Protein AF-A0A7R9WX92-F1 (afdb_monomer)

Solvent-accessible surface area (backbone atoms only — not comparable to full-atom values): 13455 Å² total; per-residue (Å²): 132,84,77,77,74,61,93,39,54,64,64,50,52,52,54,49,52,54,44,38,74,76,71,41,82,78,55,69,74,54,52,54,53,49,51,53,51,41,42,51,27,32,32,58,67,56,43,38,64,44,76,45,76,44,78,43,98,88,73,43,27,27,34,40,33,36,10,78,79,57,46,52,52,61,49,46,65,44,26,66,64,24,80,92,46,22,39,49,64,66,38,25,41,37,38,30,15,93,74,37,95,82,56,47,70,43,74,48,58,30,55,46,84,72,70,53,59,82,45,56,78,51,93,80,63,51,98,58,70,84,43,90,80,63,72,49,74,67,51,57,54,53,56,76,66,61,74,69,52,84,82,63,87,53,70,86,83,48,74,63,72,81,36,22,26,38,38,25,73,72,54,56,89,56,91,61,57,68,59,55,50,41,70,52,40,46,55,57,27,48,37,53,50,54,51,53,53,53,52,52,53,50,53,50,52,53,50,54,50,48,54,50,52,52,50,51,52,52,50,50,52,53,49,53,52,52,50,53,55,51,52,67,72,74,109

Nearest PDB structures (foldseek):
  6g2d-assembly1_B  TM=4.050E-01  e=4.531E+00  Homo sapiens
  6d7y-assembly1_A  TM=2.986E-01  e=5.686E+00  Pseudomonas aeruginosa
  8xl0-assembly1_E  TM=3.621E-01  e=7.553E+00  Homo sapiens
  8xl0-assembly1_A  TM=3.621E-01  e=7.553E+00  Homo sapiens
  8gyj-assembly1_A  TM=2.503E-01  e=3.045E+00  Streptomyces ficellus

Radius of gyration: 24.18 Å; Cα contacts (8 Å, |Δi|>4): 262; chains: 1; bounding box: 64×56×77 Å

Secondary structure (DSSP, 8-state):
------SSHHHHHHHHHHHHHHH-SPPHHHHHHHHHHHHHHHHHHTT--EEEEEE-TTS-EEEEEE-TT--HHHHHHHGGGSGGGSPPTT-EEEE-GGGSTTSS-EEE-TT----SGGGT--TT--TTTT-TT---HHHHHHHHT---GGG---GGGS-STTS-EEEETT--S-TTHHHHHHHHHHHHHHHHHHHHHHHHHHHHHHHHHHHHHHHHHHHHHHHHHHHHHHHHTT-

Foldseek 3Di:
DDPPLDQALVVLVVVLVVCCVVPNHDDPVVVVVSLVSNLVRLCVLQQFQDWDWDQDPVRFTKIKTFRQLDALLLVLVLQCQFVVSFAAAQKKKWDQLLRAPNSHIDIRHHPDDDDSCNSVPDPVDDPCSLQPPPQDPSNVVSVVVPPGCPPPDDPVVDPSSPGTIIMRTRLHDDPPSSVVSCVNRVRSSVSSVVSVVVNVVVVVVVVVVVVVVVVVVVVVVVVVVVVVVVVVVVD

Structure (mmCIF, N/CA/C/O backbone):
data_AF-A0A7R9WX92-F1
#
_entry.id   AF-A0A7R9WX92-F1
#
loop_
_atom_site.group_PDB
_atom_site.id
_atom_site.type_symbol
_atom_site.label_atom_id
_atom_site.label_alt_id
_atom_site.label_comp_id
_atom_site.label_asym_id
_atom_site.label_entity_id
_atom_site.label_seq_id
_atom_site.pdbx_PDB_ins_code
_atom_site.Cartn_x
_atom_site.Cartn_y
_atom_site.Cartn_z
_atom_site.occupancy
_atom_site.B_iso_or_equiv
_atom_site.auth_seq_id
_atom_site.auth_comp_id
_atom_site.auth_asym_id
_atom_site.auth_atom_id
_atom_site.pdbx_PDB_model_num
ATOM 1 N N . THR A 1 1 ? -10.181 22.773 -12.871 1.00 33.28 1 THR A N 1
ATOM 2 C CA . THR A 1 1 ? -8.820 22.193 -12.928 1.00 33.28 1 THR A CA 1
ATOM 3 C C . THR A 1 1 ? -8.727 21.081 -11.903 1.00 33.28 1 THR A C 1
ATOM 5 O O . THR A 1 1 ? -8.817 21.341 -10.712 1.00 33.28 1 THR A O 1
ATOM 8 N N . LYS A 1 2 ? -8.697 19.824 -12.367 1.00 29.92 2 LYS A N 1
ATOM 9 C CA . LYS A 1 2 ? -8.663 18.628 -11.512 1.00 29.92 2 LYS A CA 1
ATOM 10 C C . LYS A 1 2 ? -7.378 18.669 -10.684 1.00 29.92 2 LYS A C 1
ATOM 12 O O . LYS A 1 2 ? -6.298 18.707 -11.269 1.00 29.92 2 LYS A O 1
ATOM 17 N N . ALA A 1 3 ? -7.490 18.705 -9.357 1.00 33.44 3 ALA A N 1
ATOM 18 C CA . ALA A 1 3 ? -6.342 18.516 -8.481 1.00 33.44 3 ALA A CA 1
ATOM 19 C C . ALA A 1 3 ? -5.694 17.182 -8.869 1.00 33.44 3 ALA A C 1
ATOM 21 O O . ALA A 1 3 ? -6.342 16.138 -8.775 1.00 33.44 3 ALA A O 1
ATOM 22 N N . ARG A 1 4 ? -4.457 17.213 -9.381 1.00 41.16 4 ARG A N 1
ATOM 23 C CA . ARG A 1 4 ? -3.649 15.999 -9.494 1.00 41.16 4 ARG A CA 1
ATOM 24 C C . ARG A 1 4 ? -3.555 15.442 -8.074 1.00 41.16 4 ARG A C 1
ATOM 26 O O . ARG A 1 4 ? -2.949 16.076 -7.214 1.00 41.16 4 ARG A O 1
ATOM 33 N N . LEU A 1 5 ? -4.238 14.324 -7.818 1.00 47.28 5 LEU A N 1
ATOM 34 C CA . LEU A 1 5 ? -4.005 13.504 -6.631 1.00 47.28 5 LEU A CA 1
ATOM 35 C C . LEU A 1 5 ? -2.495 13.293 -6.562 1.00 47.28 5 LEU A C 1
ATOM 37 O O . LEU A 1 5 ? -1.902 12.874 -7.555 1.00 47.28 5 LEU A O 1
ATOM 41 N N . ALA A 1 6 ? -1.872 13.682 -5.455 1.00 49.31 6 ALA A N 1
ATOM 42 C CA . ALA A 1 6 ? -0.429 13.592 -5.344 1.00 49.31 6 ALA A CA 1
ATOM 43 C C . ALA A 1 6 ? 0.034 12.149 -5.572 1.00 49.31 6 ALA A C 1
ATOM 45 O O . ALA A 1 6 ? -0.573 11.202 -5.071 1.00 49.31 6 ALA A O 1
ATOM 46 N N . GLU A 1 7 ? 1.092 11.998 -6.362 1.00 57.84 7 GLU A N 1
ATOM 47 C CA . GLU A 1 7 ? 1.548 10.705 -6.882 1.00 57.84 7 GLU A CA 1
ATOM 48 C C . GLU A 1 7 ? 2.113 9.793 -5.779 1.00 57.84 7 GLU A C 1
ATOM 50 O O . GLU A 1 7 ? 2.113 8.564 -5.906 1.00 57.84 7 GLU A O 1
ATOM 55 N N . ASN A 1 8 ? 2.566 10.385 -4.671 1.00 65.56 8 ASN A N 1
ATOM 56 C CA . ASN A 1 8 ? 3.078 9.689 -3.497 1.00 65.56 8 ASN A CA 1
ATOM 57 C C . ASN A 1 8 ? 3.061 10.601 -2.247 1.00 65.56 8 ASN A C 1
ATOM 59 O O . ASN A 1 8 ? 2.850 11.816 -2.314 1.00 65.56 8 ASN A O 1
ATOM 63 N N . THR A 1 9 ? 3.284 9.989 -1.084 1.00 69.88 9 THR A N 1
ATOM 64 C CA . THR A 1 9 ? 3.322 10.666 0.222 1.00 69.88 9 THR A CA 1
ATOM 65 C C . THR A 1 9 ? 4.520 11.616 0.353 1.00 69.88 9 THR A C 1
ATOM 67 O O . THR A 1 9 ? 4.377 12.655 0.991 1.00 69.88 9 THR A O 1
ATOM 70 N N . SER A 1 10 ? 5.676 11.323 -0.251 1.00 73.62 10 SER A N 1
ATOM 71 C CA . SER A 1 10 ? 6.877 12.173 -0.165 1.00 73.62 10 SER A CA 1
ATOM 72 C C . SER A 1 10 ? 6.668 13.536 -0.828 1.00 73.62 10 SER A C 1
ATOM 74 O O . SER A 1 10 ? 6.873 14.559 -0.181 1.00 73.62 10 SER A O 1
ATOM 76 N N . SER A 1 11 ? 6.120 13.581 -2.044 1.00 74.44 11 SER A N 1
ATOM 77 C CA . SER A 1 11 ? 5.810 14.838 -2.736 1.00 74.44 11 SER A CA 1
ATOM 78 C C . SER A 1 11 ? 4.806 15.707 -1.970 1.00 74.44 11 SER A C 1
ATOM 80 O O . SER A 1 11 ? 4.907 16.933 -1.991 1.00 74.44 11 SER A O 1
ATOM 82 N N . LEU A 1 12 ? 3.849 15.098 -1.255 1.00 76.19 12 LEU A N 1
ATOM 83 C CA . LEU A 1 12 ? 2.931 15.831 -0.371 1.00 76.19 12 LEU A CA 1
ATOM 84 C C . LEU A 1 12 ? 3.658 16.476 0.813 1.00 76.19 12 LEU A C 1
ATOM 86 O O . LEU A 1 12 ? 3.321 17.600 1.197 1.00 76.19 12 LEU A O 1
ATOM 90 N N . VAL A 1 13 ? 4.643 15.782 1.390 1.00 78.62 13 VAL A N 1
ATOM 91 C CA . VAL A 1 13 ? 5.479 16.324 2.470 1.00 78.62 13 VAL A CA 1
ATOM 92 C C . VAL A 1 13 ? 6.303 17.505 1.958 1.00 78.62 13 VAL A C 1
ATOM 94 O O . VAL A 1 13 ? 6.321 18.548 2.612 1.00 78.62 13 VAL A O 1
ATOM 97 N N . ASP A 1 14 ? 6.904 17.395 0.774 1.00 82.31 14 ASP A N 1
ATOM 98 C CA . ASP A 1 14 ? 7.723 18.462 0.186 1.00 82.31 14 ASP A CA 1
ATOM 99 C C . ASP A 1 14 ? 6.899 19.722 -0.111 1.00 82.31 14 ASP A C 1
ATOM 101 O O . ASP A 1 14 ? 7.266 20.826 0.301 1.00 82.31 14 ASP A O 1
ATOM 105 N N . LEU A 1 15 ? 5.723 19.556 -0.728 1.00 80.94 15 LEU A N 1
ATOM 106 C CA . LEU A 1 15 ? 4.752 20.638 -0.944 1.00 80.94 15 LEU A CA 1
ATOM 107 C C . LEU A 1 15 ? 4.334 21.304 0.371 1.00 80.94 15 LEU A C 1
ATOM 109 O O . LEU A 1 15 ? 4.256 22.529 0.469 1.00 80.94 15 LEU A O 1
ATOM 113 N N . THR A 1 16 ? 4.090 20.495 1.400 1.00 80.31 16 THR A N 1
ATOM 114 C CA . THR A 1 16 ? 3.711 20.972 2.733 1.00 80.31 16 THR A CA 1
ATOM 115 C C . THR A 1 16 ? 4.830 21.780 3.385 1.00 80.31 16 THR A C 1
ATOM 117 O O . THR A 1 16 ? 4.567 22.814 4.001 1.00 80.31 16 THR A O 1
ATOM 120 N N . ASN A 1 17 ? 6.078 21.339 3.245 1.00 84.12 17 ASN A N 1
ATOM 121 C CA . ASN A 1 17 ? 7.237 22.048 3.776 1.00 84.12 17 ASN A CA 1
ATOM 122 C C . ASN A 1 17 ? 7.468 23.372 3.038 1.00 84.12 17 ASN A C 1
ATOM 124 O O . ASN A 1 17 ? 7.679 24.392 3.693 1.00 84.12 17 ASN A O 1
ATOM 128 N N . SER A 1 18 ? 7.326 23.383 1.710 1.00 84.25 18 SER A N 1
ATOM 129 C CA . SER A 1 18 ? 7.399 24.606 0.902 1.00 84.25 18 SER A CA 1
ATOM 130 C C . SER A 1 18 ? 6.330 25.628 1.308 1.00 84.25 18 SER A C 1
ATOM 132 O O . SER A 1 18 ? 6.638 26.800 1.527 1.00 84.25 18 SER A O 1
ATOM 134 N N . TRP A 1 19 ? 5.083 25.190 1.520 1.00 82.50 19 TRP A N 1
ATOM 135 C CA . TRP A 1 19 ? 4.026 26.068 2.033 1.00 82.50 19 TRP A CA 1
ATOM 136 C C . TRP A 1 19 ? 4.387 26.659 3.396 1.00 82.50 19 TRP A C 1
ATOM 138 O O . TRP A 1 19 ? 4.250 27.863 3.598 1.00 82.50 19 TRP A O 1
ATOM 148 N N . LYS A 1 20 ? 4.853 25.824 4.335 1.00 86.62 20 LYS A N 1
ATOM 149 C CA . LYS A 1 20 ? 5.207 26.274 5.690 1.00 86.62 20 LYS A CA 1
ATOM 150 C C . LYS A 1 20 ? 6.284 27.352 5.682 1.00 86.62 20 LYS A C 1
ATOM 152 O O . LYS A 1 20 ? 6.202 28.279 6.482 1.00 86.62 20 LYS A O 1
ATOM 157 N N . GLN A 1 21 ? 7.256 27.237 4.779 1.00 87.88 21 GLN A N 1
ATOM 158 C CA . GLN A 1 21 ? 8.309 28.236 4.604 1.00 87.88 21 GLN A CA 1
ATOM 159 C C . GLN A 1 21 ? 7.759 29.566 4.071 1.00 87.88 21 GLN A C 1
ATOM 161 O O . GLN A 1 21 ? 8.154 30.620 4.557 1.00 87.88 21 GLN A O 1
ATOM 166 N N . ASN A 1 22 ? 6.816 29.524 3.126 1.00 88.50 22 ASN A N 1
ATOM 167 C CA . ASN A 1 22 ? 6.322 30.722 2.440 1.00 88.50 22 ASN A CA 1
ATOM 1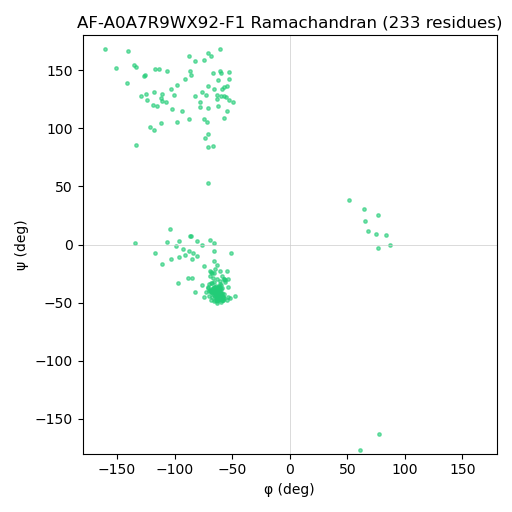68 C C . ASN A 1 22 ? 5.140 31.413 3.142 1.00 88.50 22 ASN A C 1
ATOM 170 O O . ASN A 1 22 ? 4.944 32.617 2.991 1.00 88.50 22 ASN A O 1
ATOM 174 N N . HIS A 1 23 ? 4.323 30.657 3.876 1.00 86.88 23 HIS A N 1
ATOM 175 C CA . HIS A 1 23 ? 3.018 31.111 4.368 1.00 86.88 23 HIS A CA 1
ATOM 176 C C . HIS A 1 23 ? 2.763 30.776 5.846 1.00 86.88 23 HIS A C 1
ATOM 178 O O . HIS A 1 23 ? 1.691 31.083 6.367 1.00 86.88 23 HIS A O 1
ATOM 184 N N . GLY A 1 24 ? 3.722 30.152 6.537 1.00 85.81 24 GLY A N 1
ATOM 185 C CA . GLY A 1 24 ? 3.575 29.756 7.935 1.00 85.81 24 GLY A CA 1
ATOM 186 C C . GLY A 1 24 ? 2.726 28.488 8.132 1.00 85.81 24 GLY A C 1
ATOM 187 O O . GLY A 1 24 ? 2.550 27.686 7.209 1.00 85.81 24 GLY A O 1
ATOM 188 N N . PRO A 1 25 ? 2.233 28.226 9.356 1.00 86.62 25 PRO A N 1
ATOM 189 C CA . PRO A 1 25 ? 1.567 26.969 9.679 1.00 86.62 25 PRO A CA 1
ATOM 190 C C . PRO A 1 25 ? 0.288 26.764 8.858 1.00 86.62 25 PRO A C 1
ATOM 192 O O . PRO A 1 25 ? -0.497 27.683 8.637 1.00 86.62 25 PRO A O 1
ATOM 195 N N . LEU A 1 26 ? 0.050 25.518 8.438 1.00 84.50 26 LEU A N 1
ATOM 196 C CA . LEU A 1 26 ? -1.160 25.170 7.697 1.00 84.50 26 LEU A CA 1
ATOM 197 C C . LEU A 1 26 ? -2.412 25.342 8.569 1.00 84.50 26 LEU A C 1
ATOM 199 O O . LEU A 1 26 ? -2.441 24.813 9.684 1.00 84.50 26 LEU A O 1
ATOM 203 N N . PRO A 1 27 ? -3.477 25.971 8.046 1.00 86.50 27 PRO A N 1
ATOM 204 C CA . PRO A 1 27 ? -4.790 25.978 8.673 1.00 86.50 27 PRO A CA 1
ATOM 205 C C . PRO A 1 27 ? -5.274 24.556 9.003 1.00 86.50 27 PRO A C 1
ATOM 207 O O . PRO A 1 27 ? -5.084 23.647 8.185 1.00 86.50 27 PRO A O 1
ATOM 210 N N . PRO A 1 28 ? -5.966 24.338 10.138 1.00 83.31 28 PRO A N 1
ATOM 211 C CA . PRO A 1 28 ? -6.452 23.013 10.535 1.00 83.31 28 PRO A CA 1
ATOM 212 C C . PRO A 1 28 ? -7.302 22.311 9.463 1.00 83.31 28 PRO A C 1
ATOM 214 O O . PRO A 1 28 ? -7.171 21.107 9.250 1.00 83.31 28 PRO A O 1
ATOM 217 N N . SER A 1 29 ? -8.121 23.067 8.725 1.00 82.25 29 SER A N 1
ATOM 218 C CA . SER A 1 29 ? -8.946 22.546 7.626 1.00 82.25 29 SER A CA 1
ATOM 219 C C . SER A 1 29 ? -8.118 21.955 6.479 1.00 82.25 29 SER A C 1
ATOM 221 O O . SER A 1 29 ? -8.504 20.938 5.899 1.00 82.25 29 SER A O 1
ATOM 223 N N . LEU A 1 30 ? -6.959 22.545 6.169 1.00 82.38 30 LEU A N 1
ATOM 224 C CA . LEU A 1 30 ? -6.033 22.028 5.161 1.00 82.38 30 LEU A CA 1
ATOM 225 C C . LEU A 1 30 ? -5.238 20.831 5.681 1.00 82.38 30 LEU A C 1
ATOM 227 O O . LEU A 1 30 ? -5.010 19.892 4.924 1.00 82.38 30 LEU A O 1
ATOM 231 N N . GLN A 1 31 ? -4.883 20.810 6.969 1.00 81.06 31 GLN A N 1
ATOM 232 C CA . GLN A 1 31 ? -4.206 19.661 7.580 1.00 81.06 31 GLN A CA 1
ATOM 233 C C . GLN A 1 31 ? -5.061 18.388 7.509 1.00 81.06 31 GLN A C 1
ATOM 235 O O . GLN A 1 31 ? -4.545 17.319 7.191 1.00 81.06 31 GLN A O 1
ATOM 240 N N . VAL A 1 32 ? -6.372 18.494 7.759 1.00 81.88 32 VAL A N 1
ATOM 241 C CA . VAL A 1 32 ? -7.298 17.354 7.640 1.00 81.88 32 VAL A CA 1
ATOM 242 C C . VAL A 1 32 ? -7.350 16.844 6.200 1.00 81.88 32 VAL A C 1
ATOM 244 O O . VAL A 1 32 ? -7.182 15.649 5.968 1.00 81.88 32 VAL A O 1
ATOM 247 N N . ARG A 1 33 ? -7.498 17.742 5.217 1.00 83.94 33 ARG A N 1
ATOM 248 C CA . ARG A 1 33 ? -7.508 17.369 3.791 1.00 83.94 33 ARG A CA 1
ATOM 249 C C . ARG A 1 33 ? -6.195 16.725 3.351 1.00 83.94 33 ARG A C 1
ATOM 251 O O . ARG A 1 33 ? -6.215 15.759 2.595 1.00 83.94 33 ARG A O 1
ATOM 258 N N . LEU A 1 34 ? -5.066 17.225 3.848 1.00 84.62 34 LEU A N 1
ATOM 259 C CA . LEU A 1 34 ? -3.746 16.671 3.567 1.00 84.62 34 LEU A CA 1
ATOM 260 C C . LEU A 1 34 ? -3.608 15.243 4.108 1.00 84.62 34 LEU A C 1
ATOM 262 O O . LEU A 1 34 ? -3.131 14.366 3.395 1.00 84.62 34 LEU A O 1
ATOM 266 N N . LYS A 1 35 ? -4.082 14.976 5.330 1.00 84.56 35 LYS A N 1
ATOM 267 C CA . LYS A 1 35 ? -4.111 13.617 5.894 1.00 84.56 35 LYS A CA 1
ATOM 268 C C . LYS A 1 35 ? -4.954 12.670 5.040 1.00 84.56 35 LYS A C 1
ATOM 270 O O . LYS A 1 35 ? -4.509 11.566 4.737 1.00 84.56 35 LYS A O 1
ATOM 275 N N . THR A 1 36 ? -6.124 13.110 4.582 1.00 86.19 36 THR A N 1
ATOM 276 C CA . THR A 1 36 ? -6.955 12.320 3.660 1.00 86.19 36 THR A CA 1
ATOM 277 C C . THR A 1 36 ? -6.230 12.035 2.342 1.00 86.19 36 THR A C 1
ATOM 279 O O . THR A 1 36 ? -6.261 10.906 1.859 1.00 86.19 36 THR A O 1
ATOM 282 N N . LEU A 1 37 ? -5.514 13.017 1.782 1.00 86.44 37 LEU A N 1
ATOM 283 C CA . LEU A 1 37 ? -4.698 12.820 0.578 1.00 86.44 37 LEU A CA 1
ATOM 284 C C . LEU A 1 37 ? -3.554 11.823 0.804 1.00 86.44 37 LEU A C 1
ATOM 286 O O . LEU A 1 37 ? -3.338 10.956 -0.040 1.00 86.44 37 LEU A O 1
ATOM 290 N N . HIS A 1 38 ? -2.863 11.891 1.945 1.00 85.19 38 HIS A N 1
ATOM 291 C CA . HIS A 1 38 ? -1.852 10.895 2.308 1.00 85.19 38 HIS A CA 1
ATOM 292 C C . HIS A 1 38 ? -2.448 9.494 2.418 1.00 85.19 38 HIS A C 1
ATOM 294 O O . HIS A 1 38 ? -1.830 8.532 1.966 1.00 85.19 38 HIS A O 1
ATOM 300 N N . LEU A 1 39 ? -3.651 9.366 2.983 1.00 89.81 39 LEU A N 1
ATOM 301 C CA . LEU A 1 39 ? -4.304 8.070 3.132 1.00 89.81 39 LEU A CA 1
ATOM 302 C C . LEU A 1 39 ? -4.684 7.502 1.760 1.00 89.81 39 LEU A C 1
ATOM 304 O O . LEU A 1 39 ? -4.452 6.323 1.503 1.00 89.81 39 LEU A O 1
ATOM 308 N N . HIS A 1 40 ? -5.178 8.343 0.849 1.00 87.94 40 HIS A N 1
ATOM 309 C CA . HIS A 1 40 ? -5.415 7.954 -0.543 1.00 87.94 40 HIS A CA 1
ATOM 310 C C . HIS A 1 40 ? -4.136 7.522 -1.267 1.00 87.94 40 HIS A C 1
ATOM 312 O O . HIS A 1 40 ? -4.147 6.528 -1.989 1.00 87.94 40 HIS A O 1
ATOM 318 N N . ALA A 1 41 ? -3.021 8.225 -1.060 1.00 86.56 41 ALA A N 1
ATOM 319 C CA . ALA A 1 41 ? -1.741 7.827 -1.637 1.00 86.56 41 ALA A CA 1
ATOM 320 C C . ALA A 1 41 ? -1.267 6.468 -1.088 1.00 86.56 41 ALA A C 1
ATOM 322 O O . ALA A 1 41 ? -0.824 5.619 -1.860 1.00 86.56 41 ALA A O 1
ATOM 323 N N . CYS A 1 42 ? -1.408 6.234 0.223 1.00 90.25 42 CYS A N 1
ATOM 324 C CA . CYS A 1 42 ? -1.038 4.964 0.855 1.00 90.25 42 CYS A CA 1
ATOM 325 C C . CYS A 1 42 ? -1.917 3.807 0.367 1.00 90.25 42 CYS A C 1
ATOM 327 O O . CYS A 1 42 ? -1.390 2.775 -0.034 1.00 90.25 42 CYS A O 1
ATOM 329 N N . THR A 1 43 ? -3.241 3.988 0.355 1.00 90.75 43 THR A N 1
ATOM 330 C CA . THR A 1 43 ? -4.189 2.960 -0.112 1.00 90.75 43 THR A CA 1
ATOM 331 C C . THR A 1 43 ? -3.937 2.593 -1.568 1.00 90.75 43 THR A C 1
ATOM 333 O O . THR A 1 43 ? -3.762 1.418 -1.867 1.00 90.75 43 THR A O 1
ATOM 336 N N . ARG A 1 44 ? -3.766 3.582 -2.453 1.00 87.62 44 ARG A N 1
ATOM 337 C CA . ARG A 1 44 ? -3.406 3.335 -3.856 1.00 87.62 44 ARG A CA 1
ATOM 338 C C . ARG A 1 44 ? -2.097 2.558 -3.996 1.00 87.62 44 ARG A C 1
ATOM 340 O O . ARG A 1 44 ? -2.024 1.641 -4.805 1.00 87.62 44 ARG A O 1
ATOM 347 N N . ARG A 1 45 ? -1.060 2.935 -3.242 1.00 88.62 45 ARG A N 1
ATOM 348 C CA . ARG A 1 45 ? 0.261 2.294 -3.324 1.00 88.62 45 ARG A CA 1
ATOM 349 C C . ARG A 1 45 ? 0.225 0.841 -2.860 1.00 88.62 45 ARG A C 1
ATOM 351 O O . ARG A 1 45 ? 0.900 0.008 -3.444 1.00 88.62 45 ARG A O 1
ATOM 358 N N . LEU A 1 46 ? -0.572 0.558 -1.836 1.00 90.56 46 LEU A N 1
ATOM 359 C CA . LEU A 1 46 ? -0.751 -0.781 -1.278 1.00 90.56 46 LEU A CA 1
ATOM 360 C C . LEU A 1 46 ? -1.821 -1.603 -2.011 1.00 90.56 46 LEU A C 1
ATOM 362 O O . LEU A 1 46 ? -2.188 -2.669 -1.525 1.00 90.56 46 LEU A O 1
ATOM 366 N N . GLY A 1 47 ? -2.356 -1.113 -3.136 1.00 88.75 47 GLY A N 1
ATOM 367 C CA . GLY A 1 47 ? -3.394 -1.807 -3.901 1.00 88.75 47 GLY A CA 1
ATOM 368 C C . GLY A 1 47 ? -4.728 -1.945 -3.164 1.00 88.75 47 GLY A C 1
ATOM 369 O O . GLY A 1 47 ? -5.519 -2.815 -3.513 1.00 88.75 47 GLY A O 1
ATOM 370 N N . ILE A 1 48 ? -4.973 -1.116 -2.145 1.00 91.94 48 ILE A N 1
ATOM 371 C CA . ILE A 1 48 ? -6.203 -1.153 -1.357 1.00 91.94 48 ILE A CA 1
ATOM 372 C C . ILE A 1 48 ? -7.325 -0.484 -2.145 1.00 91.94 48 ILE A C 1
ATOM 374 O O . ILE A 1 48 ? -7.250 0.715 -2.432 1.00 91.94 48 ILE A O 1
ATOM 378 N N . ASP A 1 49 ? -8.367 -1.247 -2.465 1.00 87.88 49 ASP A N 1
ATOM 379 C CA . ASP A 1 49 ? -9.510 -0.780 -3.255 1.00 87.88 49 ASP A CA 1
ATOM 380 C C . ASP A 1 49 ? -10.816 -0.677 -2.452 1.00 87.88 49 ASP A C 1
ATOM 382 O O . ASP A 1 49 ? -11.730 0.035 -2.869 1.00 87.88 49 ASP A O 1
ATOM 386 N N . LEU A 1 50 ? -10.882 -1.311 -1.278 1.00 88.50 50 LEU A N 1
ATOM 387 C CA . LEU A 1 50 ? -12.028 -1.266 -0.373 1.00 88.50 50 LEU A CA 1
ATOM 388 C C . LEU A 1 50 ? -11.571 -1.201 1.087 1.00 88.50 50 LEU A C 1
ATOM 390 O O . LEU A 1 50 ? -10.641 -1.896 1.495 1.00 88.50 50 LEU A O 1
ATOM 394 N N . VAL A 1 51 ? -12.260 -0.383 1.881 1.00 90.12 51 VAL A N 1
ATOM 395 C CA . VAL A 1 51 ? -12.076 -0.288 3.333 1.00 90.12 51 VAL A CA 1
ATOM 396 C C . VAL A 1 51 ? -13.441 -0.415 3.994 1.00 90.12 51 VAL A C 1
ATOM 398 O O . VAL A 1 51 ? -14.360 0.320 3.635 1.00 90.12 51 VAL A O 1
ATOM 401 N N . GLY A 1 52 ? -13.563 -1.322 4.959 1.00 88.88 52 GLY A N 1
ATOM 402 C CA . GLY A 1 52 ? -14.789 -1.538 5.720 1.00 88.88 52 GLY A CA 1
ATOM 403 C C . GLY A 1 52 ? -14.523 -1.798 7.194 1.00 88.88 52 GLY A C 1
ATOM 404 O O . GLY A 1 52 ? -13.384 -2.034 7.605 1.00 88.88 52 GLY A O 1
ATOM 405 N N . LEU A 1 53 ? -15.593 -1.714 7.981 1.00 89.88 53 LEU A N 1
ATOM 406 C CA . LEU A 1 53 ? -15.606 -2.156 9.368 1.00 89.88 53 LEU A CA 1
ATOM 407 C C . LEU A 1 53 ? -16.330 -3.498 9.435 1.00 89.88 53 LEU A C 1
ATOM 409 O O . LEU A 1 53 ? -17.393 -3.641 8.835 1.00 89.88 53 LEU A O 1
ATOM 413 N N . VAL A 1 54 ? -15.742 -4.448 10.150 1.00 88.25 54 VAL A N 1
ATOM 414 C CA . VAL A 1 54 ? -16.307 -5.769 10.422 1.00 88.25 54 VAL A CA 1
ATOM 415 C C . VAL A 1 54 ? -16.616 -5.824 11.909 1.00 88.25 54 VAL A C 1
ATOM 417 O O . VAL A 1 54 ? -15.751 -5.507 12.722 1.00 88.25 54 VAL A O 1
ATOM 420 N N . GLU A 1 55 ? -17.854 -6.152 12.257 1.00 87.00 55 GLU A N 1
ATOM 421 C CA . GLU A 1 55 ? -18.257 -6.356 13.648 1.00 87.00 55 GLU A CA 1
ATOM 422 C C . GLU A 1 55 ? -17.868 -7.771 14.083 1.00 87.00 55 GLU A C 1
ATOM 424 O O . GLU A 1 55 ? -18.188 -8.743 13.401 1.00 87.00 55 GLU A O 1
ATOM 429 N N . ASN A 1 56 ? -17.157 -7.874 15.201 1.00 85.62 56 ASN A N 1
ATOM 430 C CA . ASN A 1 56 ? -16.777 -9.139 15.816 1.00 85.62 56 ASN A CA 1
ATOM 431 C C . ASN A 1 56 ? -17.882 -9.623 16.766 1.00 85.62 56 ASN A C 1
ATOM 433 O O . ASN A 1 56 ? -18.695 -8.830 17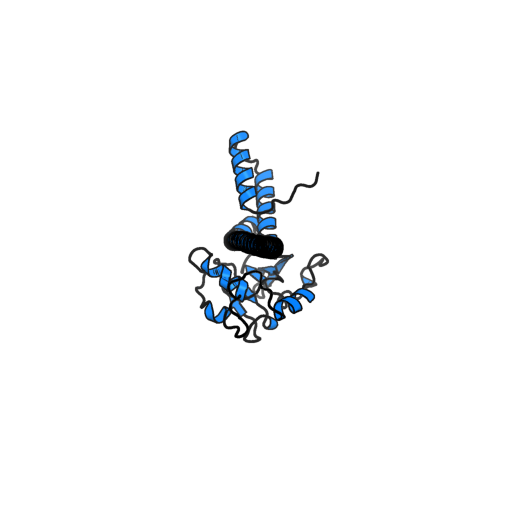.242 1.00 85.62 56 ASN A O 1
ATOM 437 N N . GLU A 1 57 ? -17.858 -10.909 17.124 1.00 85.25 57 GLU A N 1
ATOM 438 C CA . GLU A 1 57 ? -18.815 -11.516 18.071 1.00 85.25 57 GLU A CA 1
ATOM 439 C C . GLU A 1 57 ? -18.852 -10.800 19.434 1.00 85.25 57 GLU A C 1
ATOM 441 O O . GLU A 1 57 ? -19.903 -10.701 20.065 1.00 85.25 57 GLU A O 1
ATOM 446 N N . ASP A 1 58 ? -17.720 -10.226 19.850 1.00 83.75 58 ASP A N 1
ATOM 447 C CA . ASP A 1 58 ? -17.570 -9.480 21.103 1.00 83.75 58 ASP A CA 1
ATOM 448 C C . ASP A 1 58 ? -18.088 -8.024 21.025 1.00 83.75 58 ASP A C 1
ATOM 450 O O . ASP A 1 58 ? -17.938 -7.249 21.973 1.00 83.75 58 ASP A O 1
ATOM 454 N N . GLY A 1 59 ? -18.668 -7.613 19.889 1.00 82.25 59 GLY A N 1
ATOM 455 C CA . GLY A 1 59 ? -19.163 -6.253 19.639 1.00 82.25 59 GLY A CA 1
ATOM 456 C C . GLY A 1 59 ? -18.066 -5.214 19.366 1.00 82.25 59 GLY A C 1
ATOM 457 O O . GLY A 1 59 ? -18.338 -4.009 19.326 1.00 82.25 59 GLY A O 1
ATOM 458 N N . THR A 1 60 ? -16.810 -5.645 19.199 1.00 86.31 60 THR A N 1
ATOM 459 C CA . THR A 1 60 ? -15.721 -4.782 18.720 1.00 86.31 60 THR A CA 1
ATOM 460 C C . THR A 1 60 ? -15.740 -4.684 17.197 1.00 86.31 60 THR A C 1
ATOM 462 O O . THR A 1 60 ? -16.311 -5.527 16.513 1.00 86.31 60 THR A O 1
ATOM 465 N N . PHE A 1 61 ? -15.137 -3.624 16.652 1.00 89.25 61 PHE A N 1
ATOM 466 C CA . PHE A 1 61 ? -15.076 -3.408 15.207 1.00 89.25 61 PHE A CA 1
ATOM 467 C C . PHE A 1 61 ? -13.640 -3.474 14.716 1.00 89.25 61 PHE A C 1
ATOM 469 O O . PHE A 1 61 ? -12.820 -2.622 15.081 1.00 89.25 61 PHE A O 1
ATOM 476 N N . ASP A 1 62 ? -13.378 -4.415 13.823 1.00 91.81 62 ASP A N 1
ATOM 477 C CA . ASP A 1 62 ? -12.141 -4.512 13.066 1.00 91.81 62 ASP A CA 1
ATOM 478 C C . ASP A 1 62 ? -12.232 -3.661 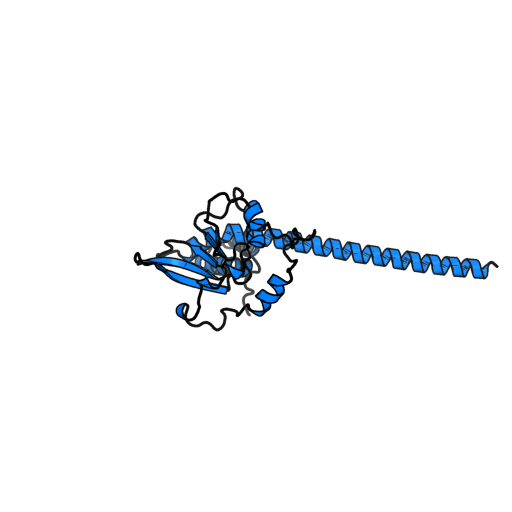11.804 1.00 91.81 62 ASP A C 1
ATOM 480 O O . ASP A 1 62 ? -13.299 -3.479 11.221 1.00 91.81 62 ASP A O 1
ATOM 484 N N . CYS A 1 63 ? -11.102 -3.124 11.352 1.00 93.31 63 CYS A N 1
ATOM 485 C CA . CYS A 1 63 ? -11.023 -2.468 10.052 1.00 93.31 63 CYS A CA 1
ATOM 486 C C . CYS A 1 63 ? -10.350 -3.398 9.047 1.00 93.31 63 CYS A C 1
ATOM 488 O O . CYS A 1 63 ? -9.170 -3.721 9.191 1.00 93.31 63 CYS A O 1
ATOM 490 N N . ALA A 1 64 ? -11.096 -3.789 8.016 1.00 93.44 64 ALA A N 1
ATOM 491 C CA . ALA A 1 64 ? -10.613 -4.611 6.919 1.00 93.44 64 ALA A CA 1
ATOM 492 C C . ALA A 1 64 ? -10.308 -3.735 5.697 1.00 93.44 64 ALA A C 1
ATOM 494 O O . ALA A 1 64 ? -11.144 -2.946 5.249 1.00 93.44 64 ALA A O 1
ATOM 495 N N . LEU A 1 65 ? -9.103 -3.881 5.147 1.00 94.62 65 LEU A N 1
ATOM 496 C CA . LEU A 1 65 ? -8.632 -3.173 3.961 1.00 94.62 65 LEU A CA 1
ATOM 497 C C . LEU A 1 65 ? -8.323 -4.194 2.864 1.00 94.62 65 LEU A C 1
ATOM 499 O O . LEU A 1 65 ? -7.258 -4.813 2.871 1.00 94.62 65 LEU A O 1
ATOM 503 N N . ARG A 1 66 ? -9.258 -4.377 1.930 1.00 92.31 66 ARG A N 1
ATOM 504 C CA . ARG A 1 66 ? -9.108 -5.295 0.793 1.00 92.31 66 ARG A CA 1
ATOM 505 C C . ARG A 1 66 ? -7.955 -4.828 -0.084 1.00 92.31 66 ARG A C 1
ATOM 507 O O . ARG A 1 66 ? -7.945 -3.667 -0.482 1.00 92.31 66 ARG A O 1
ATOM 514 N N . SER A 1 67 ? -7.023 -5.719 -0.411 1.00 91.44 67 SER A N 1
ATOM 515 C CA . SER A 1 67 ? -5.941 -5.450 -1.360 1.00 91.44 67 SER A CA 1
ATOM 516 C C . SER A 1 67 ? -5.817 -6.610 -2.350 1.00 91.44 67 SER A C 1
ATOM 518 O O . SER A 1 67 ? -5.019 -7.517 -2.132 1.00 91.44 67 SER A O 1
ATOM 520 N N . PRO A 1 68 ? -6.598 -6.618 -3.448 1.00 84.75 68 PRO A N 1
ATOM 521 C CA . PRO A 1 68 ? -6.701 -7.768 -4.354 1.00 84.75 68 PRO A CA 1
ATOM 522 C C . PRO A 1 68 ? -5.378 -8.203 -4.996 1.00 84.75 68 PRO A C 1
ATOM 524 O O . PRO A 1 68 ? -5.222 -9.366 -5.360 1.00 84.75 68 PRO A O 1
ATOM 527 N N . GLY A 1 69 ? -4.432 -7.272 -5.153 1.00 81.00 69 GLY A N 1
ATOM 528 C CA . GLY A 1 69 ? -3.101 -7.533 -5.708 1.00 81.00 69 GLY A CA 1
ATOM 529 C C . GLY A 1 69 ? -2.059 -7.971 -4.673 1.00 81.00 69 GLY A C 1
ATOM 530 O O . GLY A 1 69 ? -0.938 -8.302 -5.046 1.00 81.00 69 GLY A O 1
ATOM 531 N N . LEU A 1 70 ? -2.389 -7.972 -3.379 1.00 86.94 70 LEU A N 1
ATOM 532 C CA . LEU A 1 70 ? -1.462 -8.399 -2.336 1.00 86.94 70 LEU A CA 1
ATOM 533 C C . LEU A 1 70 ? -1.251 -9.920 -2.406 1.00 86.94 70 LEU A C 1
ATOM 535 O O . LEU A 1 70 ? -2.201 -10.686 -2.579 1.00 86.94 70 LEU A O 1
ATOM 539 N N . ARG A 1 71 ? 0.005 -10.354 -2.271 1.00 84.69 71 ARG A N 1
ATOM 540 C CA . ARG A 1 71 ? 0.412 -11.768 -2.282 1.00 84.69 71 ARG A CA 1
ATOM 541 C C . ARG A 1 71 ? 1.407 -12.052 -1.159 1.00 84.69 71 ARG A C 1
ATOM 543 O O . ARG A 1 71 ? 2.116 -11.117 -0.763 1.00 84.69 71 ARG A O 1
ATOM 550 N N . PRO A 1 72 ? 1.500 -13.305 -0.676 1.00 86.38 72 PRO A N 1
ATOM 551 C CA . PRO A 1 72 ? 2.473 -13.680 0.348 1.00 86.38 72 PRO A CA 1
ATOM 552 C C . PRO A 1 72 ? 3.908 -13.301 -0.032 1.00 86.38 72 PRO A C 1
ATOM 554 O O . PRO A 1 72 ? 4.584 -12.649 0.765 1.00 86.38 72 PRO A O 1
ATOM 557 N N . ARG A 1 73 ? 4.326 -13.575 -1.278 1.00 82.94 73 ARG A N 1
ATOM 558 C CA . ARG A 1 73 ? 5.664 -13.226 -1.790 1.00 82.94 73 ARG A CA 1
ATOM 559 C C . ARG A 1 73 ? 5.963 -11.725 -1.713 1.00 82.94 73 ARG A C 1
ATOM 561 O O . ARG A 1 73 ? 6.979 -11.318 -1.154 1.00 82.94 73 ARG A O 1
ATOM 568 N N . HIS A 1 74 ? 5.030 -10.886 -2.173 1.00 82.88 74 HIS A N 1
ATOM 569 C CA . HIS A 1 74 ? 5.164 -9.427 -2.140 1.00 82.88 74 HIS A CA 1
ATOM 570 C C . HIS A 1 74 ? 5.289 -8.922 -0.703 1.00 82.88 74 HIS A C 1
ATOM 572 O O . HIS A 1 74 ? 6.100 -8.047 -0.398 1.00 82.88 74 HIS A O 1
ATOM 578 N N . TRP A 1 75 ? 4.502 -9.491 0.210 1.00 88.69 75 TRP A N 1
ATOM 579 C CA . TRP A 1 75 ? 4.579 -9.126 1.617 1.00 88.69 75 TRP A CA 1
ATOM 580 C C . TRP A 1 75 ? 5.898 -9.574 2.255 1.00 88.69 75 TRP A C 1
ATOM 582 O O . TRP A 1 75 ? 6.513 -8.793 2.982 1.00 88.69 75 TRP A O 1
ATOM 592 N N . ALA A 1 76 ? 6.389 -10.770 1.921 1.00 86.94 76 ALA A N 1
ATOM 593 C CA . ALA A 1 76 ? 7.686 -11.272 2.366 1.00 86.94 76 ALA A CA 1
ATOM 594 C C . ALA A 1 76 ? 8.853 -10.390 1.897 1.00 86.94 76 ALA A C 1
ATOM 596 O O . ALA A 1 76 ? 9.778 -10.154 2.670 1.00 86.94 76 ALA A O 1
ATOM 597 N N . MET A 1 77 ? 8.782 -9.838 0.683 1.00 84.69 77 MET A N 1
ATOM 598 C CA . MET A 1 77 ? 9.759 -8.871 0.168 1.00 84.69 77 MET A CA 1
ATOM 599 C C . MET A 1 77 ? 9.679 -7.506 0.877 1.00 84.69 77 MET A C 1
ATOM 601 O O . MET A 1 77 ? 10.705 -6.855 1.077 1.00 84.69 77 MET A O 1
ATOM 605 N N . ILE A 1 78 ? 8.482 -7.060 1.287 1.00 88.00 78 ILE A N 1
ATOM 606 C CA . ILE A 1 78 ? 8.306 -5.785 2.008 1.00 88.00 78 ILE A CA 1
ATOM 607 C C . ILE A 1 78 ? 8.814 -5.878 3.450 1.00 88.00 78 ILE A C 1
ATOM 609 O O . ILE A 1 78 ? 9.410 -4.919 3.938 1.00 88.00 78 ILE A O 1
ATOM 613 N N . ILE A 1 79 ? 8.569 -6.986 4.160 1.00 90.69 79 ILE A N 1
ATOM 614 C CA . ILE A 1 79 ? 8.855 -7.104 5.603 1.00 90.69 79 ILE A CA 1
ATOM 615 C C . ILE A 1 79 ? 10.301 -6.713 5.978 1.00 90.69 79 ILE A C 1
ATOM 617 O O . ILE A 1 79 ? 10.454 -5.930 6.919 1.00 90.69 79 ILE A O 1
ATOM 621 N N . PRO A 1 80 ? 11.358 -7.164 5.270 1.00 89.38 80 PRO A N 1
ATOM 622 C CA . PRO A 1 80 ? 12.738 -6.737 5.521 1.00 89.38 80 PRO A CA 1
ATOM 623 C C . PRO A 1 80 ? 12.965 -5.225 5.426 1.00 89.38 80 PRO A C 1
ATOM 625 O O . PRO A 1 80 ? 13.842 -4.695 6.105 1.00 89.38 80 PRO A O 1
ATOM 628 N N . LEU A 1 81 ? 12.178 -4.534 4.597 1.00 88.69 81 LEU A N 1
ATOM 629 C CA . LEU A 1 81 ? 12.260 -3.090 4.364 1.00 88.69 81 LEU A CA 1
ATOM 630 C C . LEU A 1 81 ? 11.479 -2.282 5.413 1.00 88.69 81 LEU A C 1
ATOM 632 O O . LEU A 1 81 ? 11.621 -1.060 5.502 1.00 88.69 81 LEU A O 1
ATOM 636 N N . LEU A 1 82 ? 10.643 -2.942 6.217 1.00 89.81 82 LEU A N 1
ATOM 637 C CA . LEU A 1 82 ? 9.899 -2.296 7.292 1.00 89.81 82 LEU A CA 1
ATOM 638 C C . LEU A 1 82 ? 10.807 -1.958 8.483 1.00 89.81 82 LEU A C 1
ATOM 640 O O . LEU A 1 82 ? 11.854 -2.579 8.695 1.00 89.81 82 LEU A O 1
ATOM 644 N N . PRO A 1 83 ? 10.396 -1.005 9.341 1.00 85.06 83 PRO A N 1
ATOM 645 C CA . PRO A 1 83 ? 11.118 -0.719 10.571 1.00 85.06 83 PRO A CA 1
ATOM 646 C C . PRO A 1 83 ? 11.336 -1.991 11.401 1.00 85.06 83 PRO A C 1
ATOM 648 O O . PRO A 1 83 ? 10.379 -2.654 11.793 1.00 85.06 83 PRO A O 1
ATOM 651 N N . ARG A 1 84 ? 12.603 -2.286 11.724 1.00 86.06 84 ARG A N 1
ATOM 652 C CA . ARG A 1 84 ? 13.040 -3.478 12.483 1.00 86.06 84 ARG A CA 1
ATOM 653 C C . ARG A 1 84 ? 12.873 -4.817 11.744 1.00 86.06 84 ARG A C 1
ATOM 655 O O . ARG A 1 84 ? 13.029 -5.852 12.386 1.00 86.06 84 ARG A O 1
ATOM 662 N N . GLY A 1 85 ? 12.586 -4.807 10.440 1.00 87.00 85 GLY A N 1
ATOM 663 C CA . GLY A 1 85 ? 12.455 -6.025 9.633 1.00 87.00 85 GLY A CA 1
ATOM 664 C C . GLY A 1 85 ? 11.288 -6.917 10.062 1.00 87.00 85 GLY A C 1
ATOM 665 O O . GLY A 1 85 ? 11.386 -8.140 9.992 1.00 87.00 85 GLY A O 1
ATOM 666 N N . VAL A 1 86 ? 10.220 -6.319 10.594 1.00 90.44 86 VAL A N 1
ATOM 667 C CA . VAL A 1 86 ? 9.011 -7.017 11.051 1.00 90.44 86 VAL A CA 1
ATOM 668 C C . VAL A 1 86 ? 7.766 -6.295 10.529 1.00 90.44 86 VAL A C 1
ATOM 670 O O . VAL A 1 86 ? 7.818 -5.077 10.328 1.00 90.44 86 VAL A O 1
ATOM 673 N N . PRO A 1 87 ? 6.631 -6.995 10.340 1.00 90.81 87 PRO A N 1
ATOM 674 C CA . PRO A 1 87 ? 5.361 -6.360 10.009 1.00 90.81 87 PRO A CA 1
ATOM 675 C C . PRO A 1 87 ? 5.001 -5.244 10.988 1.00 90.81 87 PRO A C 1
ATOM 677 O O . PRO A 1 87 ? 5.313 -5.307 12.180 1.00 90.81 87 PRO A O 1
ATOM 680 N N . THR A 1 88 ? 4.297 -4.225 10.500 1.00 92.19 88 THR A N 1
ATOM 681 C CA . THR A 1 88 ? 3.897 -3.092 11.340 1.00 92.19 88 THR A CA 1
ATOM 682 C C . THR A 1 88 ? 2.952 -3.563 12.444 1.00 92.19 88 THR A C 1
ATOM 684 O O . THR A 1 88 ? 1.923 -4.175 12.176 1.00 92.19 88 THR A O 1
ATOM 687 N N . LYS A 1 89 ? 3.287 -3.276 13.708 1.00 92.31 89 LYS A N 1
ATOM 688 C CA . LYS A 1 89 ? 2.460 -3.676 14.855 1.00 92.31 89 LYS A CA 1
ATOM 689 C C . LYS A 1 89 ? 1.039 -3.118 14.732 1.00 92.31 89 LYS A C 1
ATOM 691 O O . LYS A 1 89 ? 0.878 -1.905 14.608 1.00 92.31 89 LYS A O 1
ATOM 696 N N . GLY A 1 90 ? 0.040 -3.994 14.853 1.00 91.56 90 GLY A N 1
ATOM 697 C CA . GLY A 1 90 ? -1.380 -3.644 14.727 1.00 91.56 90 GLY A CA 1
ATOM 698 C C . GLY A 1 90 ? -1.898 -3.595 13.287 1.00 91.56 90 GLY A C 1
ATOM 699 O O . GLY A 1 90 ? -3.017 -3.141 13.076 1.00 91.56 90 GLY A O 1
ATOM 700 N N . LEU A 1 91 ? -1.094 -4.023 12.310 1.00 94.50 91 LEU A N 1
ATOM 701 C CA . LEU A 1 91 ? -1.511 -4.243 10.931 1.00 94.50 91 LEU A CA 1
ATOM 702 C C . LEU A 1 91 ? -1.228 -5.703 10.571 1.00 94.50 91 LEU A C 1
ATOM 704 O O . LEU A 1 91 ? -0.083 -6.063 10.292 1.00 94.50 91 LEU A O 1
ATOM 708 N N . ASP A 1 92 ? -2.270 -6.522 10.592 1.00 94.94 92 ASP A N 1
ATOM 709 C CA . ASP A 1 92 ? -2.191 -7.917 10.176 1.00 94.94 92 ASP A CA 1
ATOM 710 C C . ASP A 1 92 ? -2.392 -7.999 8.659 1.00 94.94 92 ASP A C 1
ATOM 712 O O . ASP A 1 92 ? -3.159 -7.217 8.096 1.00 94.94 92 ASP A O 1
ATOM 716 N N . ALA A 1 93 ? -1.725 -8.938 7.993 1.00 94.50 93 ALA A N 1
ATOM 717 C CA . AL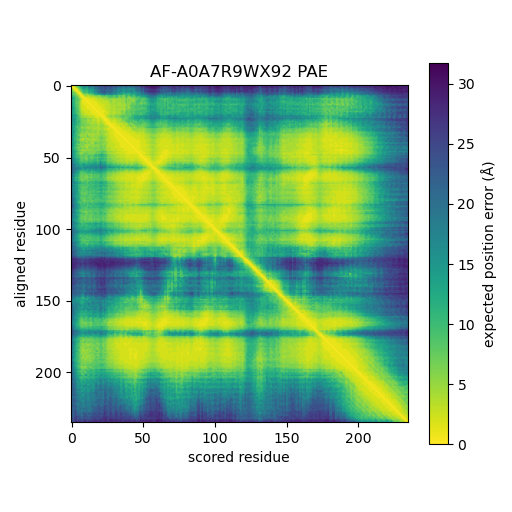A A 1 93 ? -2.002 -9.286 6.599 1.00 94.50 93 ALA A CA 1
ATOM 718 C C . ALA A 1 93 ? -2.620 -10.684 6.553 1.00 94.50 93 ALA A C 1
ATOM 720 O O . ALA A 1 93 ? -2.085 -11.610 7.158 1.00 94.50 93 ALA A O 1
ATOM 721 N N . VAL A 1 94 ? -3.748 -10.832 5.865 1.00 94.06 94 VAL A N 1
ATOM 722 C CA . VAL A 1 94 ? -4.475 -12.098 5.735 1.00 94.06 94 VAL A CA 1
ATOM 723 C C . VAL A 1 94 ? -4.519 -12.492 4.267 1.00 94.06 94 VAL A C 1
ATOM 725 O O . VAL A 1 94 ? -4.869 -11.673 3.413 1.00 94.06 94 VAL A O 1
ATOM 728 N N . PHE A 1 95 ? -4.171 -13.745 3.993 1.00 91.62 9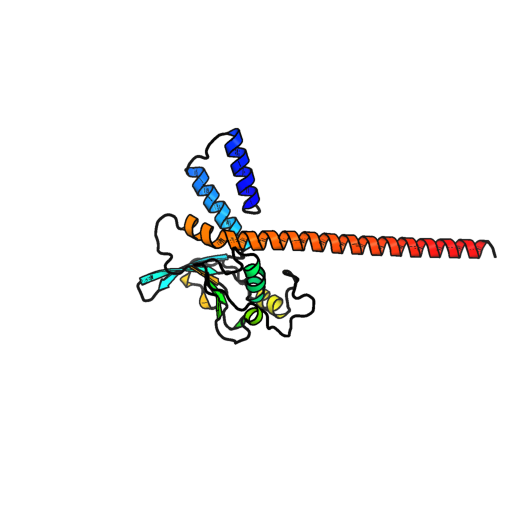5 PHE A N 1
ATOM 729 C CA . PHE A 1 95 ? -4.143 -14.350 2.670 1.00 91.62 95 PHE A CA 1
ATOM 730 C C . PHE A 1 95 ? -5.133 -15.521 2.636 1.00 91.62 95 PHE A C 1
ATOM 732 O O . PHE A 1 95 ? -4.964 -16.449 3.424 1.00 91.62 95 PHE A O 1
ATOM 739 N N . PRO A 1 96 ? -6.147 -15.490 1.755 1.00 88.50 96 PRO A N 1
ATOM 740 C CA . PRO A 1 96 ? -7.050 -16.616 1.553 1.00 88.50 96 PRO A CA 1
ATOM 741 C C . PRO A 1 96 ? -6.286 -17.856 1.095 1.00 88.50 96 PRO A C 1
ATOM 743 O O . PRO A 1 96 ? -5.338 -17.719 0.321 1.00 88.50 96 PRO A O 1
ATOM 746 N N . GLY A 1 97 ? -6.746 -19.046 1.479 1.00 84.56 97 GLY A N 1
ATOM 747 C CA . GLY A 1 97 ? -6.063 -20.315 1.216 1.00 84.56 97 GLY A CA 1
ATOM 748 C C . GLY A 1 97 ? -5.707 -20.583 -0.248 1.00 84.56 97 GLY A C 1
ATOM 749 O O . GLY A 1 97 ? -4.671 -21.159 -0.545 1.00 84.56 97 GLY A O 1
ATOM 750 N N . ARG A 1 98 ? -6.490 -20.060 -1.197 1.00 81.75 98 ARG A N 1
ATOM 751 C CA . ARG A 1 98 ? -6.168 -20.163 -2.634 1.00 81.75 98 ARG A CA 1
ATOM 752 C C . ARG A 1 98 ? -4.907 -19.405 -3.070 1.00 81.75 98 ARG A C 1
ATOM 754 O O . ARG A 1 98 ? -4.502 -19.545 -4.210 1.00 81.75 98 ARG A O 1
ATOM 761 N N . LEU A 1 99 ? -4.386 -18.511 -2.229 1.00 78.12 99 LEU A N 1
ATOM 762 C CA . LEU A 1 99 ? -3.155 -17.751 -2.468 1.00 78.12 99 LEU A CA 1
ATOM 763 C C . LEU A 1 99 ? -2.000 -18.262 -1.601 1.00 78.12 99 LEU A C 1
ATOM 765 O O . LEU A 1 99 ? -0.935 -17.646 -1.594 1.00 78.12 99 LEU A O 1
ATOM 769 N N . THR A 1 100 ? -2.227 -19.308 -0.805 1.00 78.00 100 THR A N 1
ATOM 770 C CA . THR A 1 100 ? -1.240 -19.876 0.110 1.00 78.00 100 THR A CA 1
ATOM 771 C C . THR A 1 100 ? -0.866 -21.277 -0.352 1.00 78.00 100 THR A C 1
ATOM 773 O O . THR A 1 100 ? -1.662 -22.010 -0.933 1.00 78.00 100 THR A O 1
ATOM 776 N N . LEU A 1 101 ? 0.365 -21.680 -0.048 1.00 73.62 101 LEU A N 1
ATOM 777 C CA . LEU A 1 101 ? 0.881 -22.999 -0.419 1.00 73.62 101 LEU A CA 1
ATOM 778 C C . LEU A 1 101 ? 0.208 -24.135 0.361 1.00 73.62 101 LEU A C 1
ATOM 780 O O . LEU A 1 101 ? 0.139 -25.264 -0.115 1.00 73.62 101 LEU A O 1
ATOM 784 N N . SER A 1 102 ? -0.274 -23.845 1.572 1.00 77.75 102 SER A N 1
ATOM 785 C CA . SER A 1 102 ? -0.983 -24.818 2.404 1.00 77.75 102 SER A CA 1
ATOM 786 C C . SER A 1 102 ? -2.407 -25.086 1.918 1.00 77.75 102 SER A C 1
ATOM 788 O O . SER A 1 102 ? -2.984 -26.094 2.313 1.00 77.75 102 SER A O 1
ATOM 790 N N . GLY A 1 103 ? -2.986 -24.198 1.099 1.00 79.19 103 GLY A N 1
ATOM 791 C CA . GLY A 1 103 ? -4.411 -24.225 0.759 1.00 79.19 103 GLY A CA 1
ATOM 792 C C . GLY A 1 103 ? -5.324 -23.686 1.868 1.00 79.19 103 GLY A C 1
ATOM 793 O O . GLY A 1 103 ? -6.528 -23.562 1.654 1.00 79.19 103 GLY A O 1
ATOM 794 N N . ASP A 1 104 ? -4.753 -23.324 3.021 1.00 85.44 104 ASP A N 1
ATOM 795 C CA . ASP A 1 104 ? -5.446 -22.777 4.191 1.00 85.44 104 ASP A CA 1
ATOM 796 C C . ASP A 1 104 ? -5.181 -21.276 4.343 1.00 85.44 104 ASP A C 1
ATOM 798 O O . ASP A 1 104 ? -4.097 -20.785 4.010 1.00 85.44 104 ASP A O 1
ATOM 802 N N . ASP A 1 105 ? -6.147 -20.548 4.902 1.00 86.69 105 ASP A N 1
ATOM 803 C CA . ASP A 1 105 ? -6.008 -19.124 5.199 1.00 86.69 105 ASP A CA 1
ATOM 804 C C . ASP A 1 105 ? -4.786 -18.850 6.090 1.00 86.69 105 ASP A C 1
ATOM 806 O O . ASP A 1 105 ? -4.629 -19.406 7.180 1.00 86.69 105 ASP A O 1
ATOM 810 N N . GLN A 1 106 ? -3.922 -17.939 5.642 1.00 89.56 106 GLN A N 1
ATOM 811 C CA . GLN A 1 106 ? -2.706 -17.568 6.354 1.00 89.56 106 GLN A CA 1
ATOM 812 C C . GLN A 1 106 ? -2.811 -16.142 6.891 1.00 89.56 106 GLN A C 1
ATOM 814 O O . GLN A 1 106 ? -2.984 -15.182 6.138 1.00 89.56 106 GLN A O 1
ATOM 819 N N . GLN A 1 107 ? -2.633 -15.986 8.204 1.00 92.50 107 GLN A N 1
ATOM 820 C CA . GLN A 1 107 ? -2.556 -14.684 8.865 1.00 92.50 107 GLN A CA 1
ATOM 821 C C . GLN A 1 107 ? -1.125 -14.374 9.303 1.00 92.50 107 GLN A C 1
ATOM 823 O O . GLN A 1 107 ? -0.521 -15.071 10.117 1.00 92.50 107 GLN A O 1
ATOM 828 N N . VAL A 1 108 ? -0.606 -13.254 8.813 1.00 92.19 108 VAL A N 1
ATOM 829 C CA . VAL A 1 108 ? 0.659 -12.661 9.229 1.00 92.19 108 VAL A CA 1
ATOM 830 C C . VAL A 1 108 ? 0.376 -11.556 10.246 1.00 92.19 108 VAL A C 1
ATOM 832 O O . VAL A 1 108 ? -0.086 -10.472 9.888 1.00 92.19 108 VAL A O 1
ATOM 835 N N . VAL A 1 109 ? 0.659 -11.831 11.522 1.00 93.44 109 VAL A N 1
ATOM 836 C CA . VAL A 1 109 ? 0.363 -10.914 12.635 1.00 93.44 109 VAL A CA 1
ATOM 837 C C . VAL A 1 109 ? 1.358 -9.751 12.701 1.00 93.44 109 VAL A C 1
ATOM 839 O O . VAL A 1 109 ? 2.579 -9.937 12.717 1.00 93.44 109 VAL A O 1
ATOM 842 N N . GLY A 1 110 ? 0.824 -8.536 12.810 1.00 91.44 110 GLY A N 1
ATOM 843 C CA . GLY A 1 110 ? 1.574 -7.295 12.927 1.00 91.44 110 GLY A CA 1
ATOM 844 C C . GLY A 1 110 ? 2.493 -7.254 14.152 1.00 91.44 110 GLY A C 1
ATOM 845 O O . GLY A 1 110 ? 2.043 -7.378 15.290 1.00 91.44 110 GLY A O 1
ATOM 846 N N . GLY A 1 111 ? 3.777 -6.950 13.952 1.00 89.25 111 GLY A N 1
ATOM 847 C CA . GLY A 1 111 ? 4.765 -6.778 15.025 1.00 89.25 111 GLY A CA 1
ATOM 848 C C . GLY A 1 111 ? 5.462 -8.062 15.479 1.00 89.25 111 GLY A C 1
ATOM 849 O O . GLY A 1 111 ? 6.335 -7.989 16.346 1.00 89.25 111 GLY A O 1
ATOM 850 N N . THR A 1 112 ? 5.120 -9.206 14.887 1.00 89.00 112 THR A N 1
ATOM 851 C CA . THR A 1 112 ? 5.736 -10.505 15.177 1.00 89.00 112 THR A CA 1
ATOM 852 C C . THR A 1 112 ? 6.804 -10.824 14.135 1.00 89.00 112 THR A C 1
ATOM 854 O O . THR A 1 112 ? 6.605 -10.593 12.946 1.00 89.00 112 THR A O 1
ATOM 857 N N . LYS A 1 113 ? 7.958 -11.350 14.560 1.00 85.06 113 LYS A N 1
ATOM 858 C CA . LYS A 1 113 ? 8.986 -11.827 13.625 1.00 85.06 113 LYS A CA 1
ATOM 859 C C . LYS A 1 113 ? 8.504 -13.126 12.980 1.00 85.06 113 LYS A C 1
ATOM 861 O O . LYS A 1 113 ? 8.111 -14.040 13.696 1.00 85.06 113 LYS A O 1
ATOM 866 N N . ILE A 1 114 ? 8.553 -13.197 11.656 1.00 81.88 114 ILE A N 1
ATOM 867 C CA . ILE A 1 114 ? 8.103 -14.360 10.882 1.00 81.88 114 ILE A CA 1
ATOM 868 C C . ILE A 1 114 ? 9.289 -14.948 10.132 1.00 81.88 114 ILE A C 1
ATOM 870 O O . ILE A 1 114 ? 10.233 -14.229 9.788 1.00 81.88 114 ILE A O 1
ATOM 874 N N . ASP A 1 115 ? 9.238 -16.254 9.898 1.00 78.19 115 ASP A N 1
ATOM 875 C CA . ASP A 1 115 ? 10.138 -16.901 8.959 1.00 78.19 115 ASP A CA 1
ATOM 876 C C . ASP A 1 115 ? 9.702 -16.577 7.526 1.00 78.19 115 ASP A C 1
ATOM 878 O O . ASP A 1 115 ? 8.669 -17.042 7.050 1.00 78.19 115 ASP A O 1
ATOM 882 N N . LEU A 1 116 ? 10.481 -15.734 6.849 1.00 76.81 116 LEU A N 1
ATOM 883 C CA . LEU A 1 116 ? 10.191 -15.298 5.484 1.00 76.81 116 LEU A CA 1
ATOM 884 C C . LEU A 1 116 ? 10.280 -16.452 4.485 1.00 76.81 116 LEU A C 1
ATOM 886 O O . LEU A 1 116 ? 9.624 -16.390 3.452 1.00 76.81 116 LEU A O 1
ATOM 890 N N . LYS A 1 117 ? 11.045 -17.508 4.795 1.00 69.81 117 LYS A N 1
ATOM 891 C CA . LYS A 1 117 ? 11.147 -18.685 3.924 1.00 69.81 117 LYS A CA 1
ATOM 892 C C . LYS A 1 117 ? 9.807 -19.397 3.795 1.00 69.81 117 LYS A C 1
ATOM 894 O O . LYS A 1 117 ? 9.399 -19.699 2.685 1.00 69.81 117 LYS A O 1
ATOM 899 N N . ALA A 1 118 ? 9.057 -19.505 4.889 1.00 68.94 118 ALA A N 1
ATOM 900 C CA . ALA A 1 118 ? 7.716 -20.087 4.879 1.00 68.94 118 ALA A CA 1
ATOM 901 C C . ALA A 1 118 ? 6.701 -19.302 4.016 1.00 68.94 118 ALA A C 1
ATOM 903 O O . ALA A 1 118 ? 5.649 -19.834 3.680 1.00 68.94 118 ALA A O 1
ATOM 904 N N . LEU A 1 119 ? 6.992 -18.041 3.665 1.00 67.62 119 LEU A N 1
ATOM 905 C CA . LEU A 1 119 ? 6.186 -17.229 2.741 1.00 67.62 119 LEU A CA 1
ATOM 906 C C . LEU A 1 119 ? 6.712 -17.253 1.292 1.00 67.62 119 LEU A C 1
ATOM 908 O O . LEU A 1 119 ? 6.040 -16.735 0.404 1.00 67.62 119 LEU A O 1
ATOM 912 N N . LEU A 1 120 ? 7.918 -17.790 1.072 1.00 66.06 120 LEU A N 1
ATOM 913 C CA . LEU A 1 120 ? 8.663 -17.765 -0.193 1.00 66.06 120 LEU A CA 1
ATOM 914 C C . LEU A 1 120 ? 8.911 -19.158 -0.793 1.00 66.06 120 LEU A C 1
ATOM 916 O O . LEU A 1 120 ? 9.439 -19.230 -1.896 1.00 66.06 120 LEU A O 1
ATOM 920 N N . GLU A 1 121 ? 8.582 -20.247 -0.090 1.00 56.31 121 GLU A N 1
ATOM 921 C CA . GLU A 1 121 ? 8.785 -21.643 -0.519 1.00 56.31 121 GLU A CA 1
ATOM 922 C C . GLU A 1 121 ? 7.841 -22.066 -1.663 1.00 56.31 121 GLU A C 1
ATOM 924 O O . GLU A 1 121 ? 7.165 -23.086 -1.595 1.00 56.31 121 GLU A O 1
ATOM 929 N N . ASP A 1 122 ? 7.809 -21.292 -2.744 1.00 52.62 122 ASP A N 1
ATOM 930 C CA . ASP A 1 122 ? 7.234 -21.714 -4.011 1.00 52.62 122 ASP A CA 1
ATOM 931 C C . ASP A 1 122 ? 8.347 -22.307 -4.908 1.00 52.62 122 ASP A C 1
ATOM 933 O O . ASP A 1 122 ? 9.267 -21.586 -5.307 1.00 52.62 122 ASP A O 1
ATOM 937 N N . PRO A 1 123 ? 8.309 -23.613 -5.244 1.00 41.88 123 PRO A N 1
ATOM 938 C CA . PRO A 1 123 ? 9.247 -24.241 -6.177 1.00 41.88 123 PRO A CA 1
ATOM 939 C C . PRO A 1 123 ? 9.126 -23.724 -7.627 1.00 41.88 123 PRO A C 1
ATOM 941 O O . PRO A 1 123 ? 9.938 -24.111 -8.467 1.00 41.88 123 PRO A O 1
ATOM 944 N N . SER A 1 124 ? 8.146 -22.863 -7.933 1.00 44.41 124 SER A N 1
ATOM 945 C CA . SER A 1 124 ? 7.989 -22.171 -9.222 1.00 44.41 124 SER A CA 1
ATOM 946 C C . SER A 1 124 ? 8.822 -20.879 -9.341 1.00 44.41 124 SER A C 1
ATOM 948 O O . SER A 1 124 ? 8.939 -20.316 -10.434 1.00 44.41 124 SER A O 1
ATOM 950 N N . MET A 1 125 ? 9.461 -20.443 -8.246 1.00 46.28 125 MET A N 1
ATOM 951 C CA . MET A 1 125 ? 10.395 -19.313 -8.195 1.00 46.28 125 MET A CA 1
ATOM 952 C C . MET A 1 125 ? 11.674 -19.609 -8.998 1.00 46.28 125 MET A C 1
ATOM 954 O O . MET A 1 125 ? 12.693 -20.052 -8.468 1.00 46.28 125 MET A O 1
ATOM 958 N N . ASN A 1 126 ? 11.617 -19.352 -10.305 1.00 47.12 126 ASN A N 1
ATOM 959 C CA . ASN A 1 126 ? 12.792 -19.218 -11.166 1.00 47.12 126 ASN A CA 1
ATOM 960 C C . ASN A 1 126 ? 13.694 -18.059 -10.691 1.00 47.12 126 ASN A C 1
ATOM 962 O O . ASN A 1 126 ? 13.280 -17.221 -9.894 1.00 47.12 126 ASN A O 1
ATOM 966 N N . GLU A 1 127 ? 14.915 -17.976 -11.232 1.00 47.72 127 GLU A N 1
ATOM 967 C CA . GLU A 1 127 ? 15.958 -16.968 -10.929 1.00 47.72 127 GLU A CA 1
ATOM 968 C C . GLU A 1 127 ? 15.501 -15.484 -10.997 1.00 47.72 127 GLU A C 1
ATOM 970 O O . GLU A 1 127 ? 16.238 -14.601 -10.567 1.00 47.72 127 GLU A O 1
ATOM 975 N N . ASP A 1 128 ? 14.277 -15.205 -11.462 1.00 49.47 128 ASP A N 1
ATOM 976 C CA . ASP A 1 12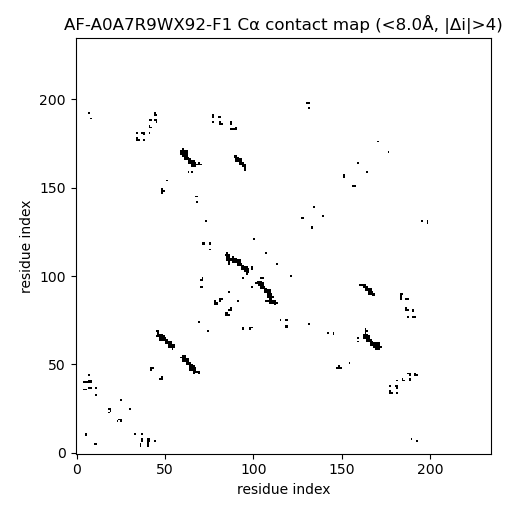8 ? 13.606 -13.898 -11.458 1.00 49.47 128 ASP A CA 1
ATOM 977 C C . ASP A 1 128 ? 12.828 -13.578 -10.155 1.00 49.47 128 ASP A C 1
ATOM 979 O O . ASP A 1 128 ? 12.137 -12.561 -10.092 1.00 49.47 128 ASP A O 1
ATOM 983 N N . ALA A 1 129 ? 12.934 -14.399 -9.102 1.00 51.06 129 ALA A N 1
ATOM 984 C CA . ALA A 1 129 ? 12.240 -14.235 -7.810 1.00 51.06 129 ALA A CA 1
ATOM 985 C C . ALA A 1 129 ? 12.457 -12.870 -7.117 1.00 51.06 129 ALA A C 1
ATOM 987 O O . ALA A 1 129 ? 11.631 -12.428 -6.315 1.00 51.06 129 ALA A O 1
ATOM 988 N N . ASP A 1 130 ? 13.550 -12.178 -7.443 1.00 53.56 130 ASP A N 1
ATOM 989 C CA . ASP A 1 130 ? 13.863 -10.841 -6.926 1.00 53.56 130 ASP A CA 1
ATOM 990 C C . ASP A 1 130 ? 13.108 -9.707 -7.655 1.00 53.56 130 ASP A C 1
ATOM 992 O O . ASP A 1 130 ? 13.133 -8.548 -7.211 1.00 53.56 130 ASP A O 1
ATOM 996 N N . ASN A 1 131 ? 12.436 -10.018 -8.769 1.00 59.84 131 ASN A N 1
ATOM 997 C CA . ASN A 1 131 ? 11.698 -9.057 -9.575 1.00 59.84 131 ASN A CA 1
ATOM 998 C C . ASN A 1 131 ? 10.259 -8.898 -9.059 1.00 59.84 131 ASN A C 1
ATOM 1000 O O . ASN A 1 131 ? 9.397 -9.754 -9.254 1.00 59.84 131 ASN A O 1
ATOM 1004 N N . TRP A 1 132 ? 10.000 -7.747 -8.436 1.00 62.84 132 TRP A N 1
ATOM 1005 C CA . TRP A 1 132 ? 8.691 -7.355 -7.904 1.00 62.84 132 TRP A CA 1
ATOM 1006 C C . TRP A 1 132 ? 7.579 -7.366 -8.968 1.00 62.84 132 TRP A C 1
ATOM 1008 O O . TRP A 1 132 ? 6.424 -7.617 -8.644 1.00 62.84 132 TRP A O 1
ATOM 1018 N N . ASP A 1 133 ? 7.932 -7.110 -10.233 1.00 57.09 133 ASP A N 1
ATOM 1019 C CA . ASP A 1 133 ? 6.992 -7.029 -11.358 1.00 57.09 133 ASP A CA 1
ATOM 1020 C C . ASP A 1 133 ? 6.918 -8.322 -12.191 1.00 57.09 133 ASP A C 1
ATOM 1022 O O . ASP A 1 133 ? 6.163 -8.382 -13.166 1.00 57.09 133 ASP A O 1
ATOM 1026 N N . ALA A 1 134 ? 7.693 -9.360 -11.851 1.00 57.19 134 ALA A N 1
ATOM 1027 C CA . ALA A 1 134 ? 7.542 -10.660 -12.493 1.00 57.19 134 ALA A CA 1
ATOM 1028 C C . ALA A 1 134 ? 6.233 -11.279 -12.004 1.00 57.19 134 ALA A C 1
ATOM 1030 O O . ALA A 1 134 ? 6.187 -11.851 -10.919 1.00 57.19 134 ALA A O 1
ATOM 1031 N N . LEU A 1 135 ? 5.160 -11.091 -12.775 1.00 54.59 135 LEU A N 1
ATOM 1032 C CA . LEU A 1 135 ? 3.904 -11.788 -12.546 1.00 54.59 135 LEU A CA 1
ATOM 1033 C C . LEU A 1 135 ? 4.099 -13.251 -12.931 1.00 54.59 135 LEU A C 1
ATOM 1035 O O . LEU A 1 135 ? 4.378 -13.540 -14.099 1.00 54.59 135 LEU A O 1
ATOM 1039 N N . ASP A 1 136 ? 3.969 -14.162 -11.974 1.00 58.44 136 ASP A N 1
ATOM 1040 C CA . ASP A 1 136 ? 3.896 -15.582 -12.306 1.00 58.44 136 ASP A CA 1
ATOM 1041 C C . ASP A 1 136 ? 2.547 -15.900 -12.991 1.00 58.44 136 ASP A C 1
ATOM 1043 O O . ASP A 1 136 ? 1.609 -15.095 -13.027 1.00 58.44 136 ASP A O 1
ATOM 1047 N N . GLN A 1 137 ? 2.460 -17.064 -13.634 1.00 53.34 137 GLN A N 1
ATOM 1048 C CA . GLN A 1 137 ? 1.274 -17.457 -14.403 1.00 53.34 137 GLN A CA 1
ATOM 1049 C C . GLN A 1 137 ? 0.009 -17.529 -13.525 1.00 53.34 137 GLN A C 1
ATOM 1051 O O . GLN A 1 137 ? -1.087 -17.225 -14.003 1.00 53.34 137 GLN A O 1
ATOM 1056 N N . GLU A 1 138 ? 0.165 -17.871 -12.245 1.00 55.94 138 GLU A N 1
ATOM 1057 C CA . GLU A 1 138 ? -0.913 -17.936 -11.258 1.00 55.94 138 GLU A CA 1
ATOM 1058 C C . GLU A 1 138 ? -1.427 -16.530 -10.911 1.00 55.94 138 GLU A C 1
ATOM 1060 O O . GLU A 1 138 ? -2.634 -16.281 -10.859 1.00 55.94 138 GLU A O 1
ATOM 1065 N N . GLU A 1 139 ? -0.534 -15.552 -10.793 1.00 57.81 139 GLU A N 1
ATOM 1066 C CA . GLU A 1 139 ? -0.887 -14.152 -10.625 1.00 57.81 139 GLU A CA 1
ATOM 1067 C C . GLU A 1 139 ? -1.564 -13.556 -11.850 1.00 57.81 139 GLU A C 1
ATOM 1069 O O . GLU A 1 139 ? -2.515 -12.789 -11.691 1.00 57.81 139 GLU A O 1
ATOM 1074 N N . ILE A 1 140 ? -1.136 -13.919 -13.062 1.00 60.31 140 ILE A N 1
ATOM 1075 C CA . ILE A 1 140 ? -1.793 -13.493 -14.306 1.00 60.31 140 ILE A CA 1
ATOM 1076 C C . ILE A 1 140 ? -3.238 -14.011 -14.356 1.00 60.31 140 ILE A C 1
ATOM 1078 O O . ILE A 1 140 ? -4.136 -13.305 -14.826 1.00 60.31 140 ILE A O 1
ATOM 1082 N N . GLU A 1 141 ? -3.486 -15.227 -13.875 1.00 57.41 141 GLU A N 1
ATOM 1083 C CA . GLU A 1 141 ? -4.823 -15.822 -13.821 1.00 57.41 141 GLU A CA 1
ATOM 1084 C C . GLU A 1 141 ? -5.674 -15.207 -12.707 1.00 57.41 141 GLU A C 1
ATOM 1086 O O . GLU A 1 141 ? -6.787 -14.753 -12.978 1.00 57.41 141 GLU A O 1
ATOM 1091 N N . ALA A 1 142 ? -5.117 -15.027 -11.510 1.00 55.91 142 ALA A N 1
ATOM 1092 C CA . ALA A 1 142 ? -5.780 -14.320 -10.418 1.00 55.91 142 ALA A CA 1
ATOM 1093 C C . ALA A 1 142 ? -6.058 -12.840 -10.754 1.00 55.91 142 ALA A C 1
ATOM 1095 O O . ALA A 1 142 ? -7.048 -12.275 -10.289 1.00 55.91 142 ALA A O 1
ATOM 1096 N N . MET A 1 143 ? -5.232 -12.197 -11.593 1.00 54.88 143 MET A N 1
ATOM 1097 C CA . MET A 1 143 ? -5.466 -10.836 -12.092 1.00 54.88 143 MET A CA 1
ATOM 1098 C C . MET A 1 143 ? -6.691 -10.734 -13.005 1.00 54.88 143 MET A C 1
ATOM 1100 O O . MET A 1 143 ? -7.338 -9.684 -13.021 1.00 54.88 143 MET A O 1
ATOM 1104 N N . LYS A 1 144 ? -7.058 -11.808 -13.720 1.00 56.31 144 LYS A N 1
ATOM 1105 C CA . LYS A 1 144 ? -8.299 -11.856 -14.516 1.00 56.31 144 LYS A CA 1
ATOM 1106 C C . LYS A 1 144 ? -9.548 -11.877 -13.631 1.00 56.31 144 LYS A C 1
ATOM 1108 O O . LYS A 1 144 ? -10.608 -11.448 -14.078 1.00 56.31 144 LYS A O 1
ATOM 1113 N N . GLU A 1 145 ? -9.410 -12.306 -12.377 1.00 52.50 145 GLU A N 1
ATOM 1114 C CA . GLU A 1 145 ? -10.478 -12.349 -11.372 1.00 52.50 145 GLU A CA 1
ATOM 1115 C C . GLU A 1 145 ? -10.509 -11.122 -10.443 1.00 52.50 145 GLU A C 1
ATOM 1117 O O . GLU A 1 145 ? -11.352 -11.045 -9.543 1.00 52.50 145 GLU A O 1
ATOM 1122 N N . ILE A 1 146 ? -9.635 -10.121 -10.645 1.00 55.12 146 ILE A N 1
ATOM 1123 C CA . ILE A 1 146 ? -9.676 -8.870 -9.871 1.00 55.12 146 ILE A CA 1
ATOM 1124 C C . ILE A 1 146 ? -10.903 -8.055 -10.298 1.00 55.12 146 ILE A C 1
ATOM 1126 O O . ILE A 1 146 ? -10.845 -7.138 -11.117 1.00 55.12 146 ILE A O 1
ATOM 1130 N N . SER A 1 147 ? -12.046 -8.374 -9.696 1.00 59.78 147 SER A N 1
ATOM 1131 C CA . SER A 1 147 ? -13.223 -7.517 -9.724 1.00 59.78 147 SER A CA 1
ATOM 1132 C C . SER A 1 147 ? -12.950 -6.308 -8.832 1.00 59.78 147 SER A C 1
ATOM 1134 O O . SER A 1 147 ? -12.914 -6.418 -7.601 1.00 59.78 147 SER A O 1
ATOM 1136 N N . SER A 1 148 ? -12.690 -5.155 -9.452 1.00 64.19 148 SER A N 1
ATOM 1137 C CA . SER A 1 148 ? -12.505 -3.891 -8.735 1.00 64.19 148 SER A CA 1
ATOM 1138 C C . SER A 1 148 ? -13.704 -3.601 -7.834 1.00 64.19 148 SER A C 1
ATOM 1140 O O . SER A 1 148 ? -14.852 -3.689 -8.270 1.00 64.19 148 SER A O 1
ATOM 1142 N N . ALA A 1 149 ? -13.446 -3.150 -6.605 1.00 70.88 149 ALA A N 1
ATOM 1143 C CA . ALA A 1 149 ? -14.504 -2.710 -5.698 1.00 70.88 149 ALA A CA 1
ATOM 1144 C C . ALA A 1 149 ? -15.276 -1.453 -6.147 1.00 70.88 149 ALA A C 1
ATOM 1146 O O . ALA A 1 149 ? -16.174 -1.003 -5.443 1.00 70.88 149 ALA A O 1
ATOM 1147 N N . TYR A 1 150 ? -14.969 -0.872 -7.312 1.00 69.31 150 TYR A N 1
ATOM 1148 C CA . TYR A 1 150 ? -15.542 0.399 -7.763 1.00 69.31 150 TYR A CA 1
ATOM 1149 C C . TYR A 1 150 ? -17.081 0.423 -7.825 1.00 69.31 150 TYR A C 1
ATOM 1151 O O . TYR A 1 150 ? -17.685 1.473 -7.616 1.00 69.31 150 TYR A O 1
ATOM 1159 N N . GLN A 1 151 ? -17.723 -0.713 -8.119 1.00 68.38 151 GLN A N 1
ATOM 1160 C CA . GLN A 1 151 ? -19.186 -0.808 -8.238 1.00 68.38 151 GLN A CA 1
ATOM 1161 C C . GLN A 1 151 ? -19.892 -1.220 -6.936 1.00 68.38 151 GLN A C 1
ATOM 1163 O O . GLN A 1 151 ? -21.123 -1.257 -6.892 1.00 68.38 151 GLN A O 1
ATOM 1168 N N . ILE A 1 152 ? -19.132 -1.513 -5.882 1.00 74.50 152 ILE A N 1
ATOM 1169 C CA . ILE A 1 152 ? -19.649 -2.020 -4.612 1.00 74.50 152 ILE A CA 1
ATOM 1170 C C . ILE A 1 152 ? -20.248 -0.852 -3.826 1.00 74.50 152 ILE A C 1
ATOM 1172 O O . ILE A 1 152 ? -19.580 0.149 -3.564 1.00 74.50 152 ILE A O 1
ATOM 1176 N N . LYS A 1 153 ? -21.532 -0.965 -3.466 1.00 72.88 153 LYS A N 1
ATOM 1177 C CA . LYS A 1 153 ? -22.266 0.091 -2.749 1.00 72.88 153 LYS A CA 1
ATOM 1178 C C . LYS A 1 153 ? -22.317 -0.148 -1.246 1.00 72.88 153 LYS A C 1
ATOM 1180 O O . LYS A 1 153 ? -22.316 0.826 -0.495 1.00 72.88 153 LYS A O 1
ATOM 1185 N N . LYS A 1 154 ? -22.366 -1.409 -0.812 1.00 76.56 154 LYS A N 1
ATOM 1186 C CA . LYS A 1 154 ? -22.309 -1.795 0.598 1.00 76.56 154 LYS A CA 1
ATOM 1187 C C . LYS A 1 154 ? -21.196 -2.804 0.816 1.00 76.56 154 LYS A C 1
ATOM 1189 O O . LYS A 1 154 ? -20.932 -3.640 -0.037 1.00 76.56 154 LYS A O 1
ATOM 1194 N N . PHE A 1 155 ? -20.560 -2.722 1.978 1.00 77.25 155 PHE A N 1
ATOM 1195 C CA . PHE A 1 155 ? -19.496 -3.651 2.348 1.00 77.25 155 PHE A CA 1
ATOM 1196 C C . PHE A 1 155 ? -20.018 -5.090 2.515 1.00 77.25 155 PHE A C 1
ATOM 1198 O O . PHE A 1 155 ? -19.323 -6.026 2.155 1.00 77.25 155 PHE A O 1
ATOM 1205 N N . GLU A 1 156 ? -21.270 -5.242 2.959 1.00 78.50 156 GLU A N 1
ATOM 1206 C CA . GLU A 1 156 ? -21.993 -6.523 3.076 1.00 78.50 156 GLU A CA 1
ATOM 1207 C C . GLU A 1 156 ? -22.168 -7.260 1.739 1.00 78.50 156 GLU A C 1
ATOM 1209 O O . GLU A 1 156 ? -22.345 -8.473 1.728 1.00 78.50 156 GLU A O 1
ATOM 1214 N N . ASP A 1 157 ? -22.103 -6.547 0.609 1.00 77.88 157 ASP A N 1
ATOM 1215 C CA . ASP A 1 157 ? -22.241 -7.143 -0.725 1.00 77.88 157 ASP A CA 1
ATOM 1216 C C . ASP A 1 157 ? -20.959 -7.892 -1.156 1.00 77.88 157 ASP A C 1
ATOM 1218 O O . ASP A 1 157 ? -20.882 -8.407 -2.274 1.00 77.88 157 ASP A O 1
ATOM 1222 N N . VAL A 1 158 ? -19.925 -7.904 -0.306 1.00 80.75 158 VAL A N 1
ATOM 1223 C CA . VAL A 1 158 ? -18.601 -8.454 -0.598 1.00 80.75 158 VAL A CA 1
ATOM 1224 C C . VAL A 1 158 ? -18.238 -9.503 0.428 1.00 80.75 158 VAL A C 1
ATOM 1226 O O . VAL A 1 158 ? -18.133 -9.216 1.619 1.00 80.75 158 VAL A O 1
ATOM 1229 N N . ASP A 1 159 ? -17.923 -10.694 -0.059 1.00 83.00 159 ASP A N 1
ATOM 1230 C CA . ASP A 1 159 ? -17.227 -11.681 0.746 1.00 83.00 159 ASP A CA 1
ATOM 1231 C C . ASP A 1 159 ? -15.753 -11.261 0.891 1.00 83.00 159 ASP A C 1
ATOM 1233 O O . ASP A 1 159 ? -14.910 -11.512 0.025 1.00 83.00 159 ASP A O 1
ATOM 1237 N N . ILE A 1 160 ? -15.453 -10.518 1.960 1.00 84.75 160 ILE A N 1
ATOM 1238 C CA . ILE A 1 160 ? -14.107 -10.002 2.240 1.00 84.75 160 ILE A CA 1
ATOM 1239 C C . ILE A 1 160 ? -13.115 -11.126 2.567 1.00 84.75 160 ILE A C 1
ATOM 1241 O O . ILE A 1 160 ? -11.907 -10.949 2.383 1.00 84.75 160 ILE A O 1
ATOM 1245 N N . GLU A 1 161 ? -13.603 -12.274 3.040 1.00 85.12 161 GLU A N 1
ATOM 1246 C CA . GLU A 1 161 ? -12.773 -13.418 3.414 1.00 85.12 161 GLU A CA 1
ATOM 1247 C C . GLU A 1 161 ? -12.125 -14.039 2.187 1.00 85.12 161 GLU A C 1
ATOM 1249 O O . GLU A 1 161 ? -10.951 -14.404 2.218 1.00 85.12 161 GLU A O 1
ATOM 1254 N N . GLN A 1 162 ? -12.832 -13.987 1.060 1.00 85.06 162 GLN A N 1
ATOM 1255 C CA . GLN A 1 162 ? -12.301 -14.358 -0.237 1.00 85.06 162 GLN A CA 1
ATOM 1256 C C . GLN A 1 162 ? -11.250 -13.390 -0.772 1.00 85.06 162 GLN A C 1
ATOM 1258 O O . GLN A 1 162 ? -10.805 -13.604 -1.888 1.00 85.06 162 GLN A O 1
ATOM 1263 N N . TYR A 1 163 ? -10.803 -12.340 -0.087 1.00 88.19 163 TYR A N 1
ATOM 1264 C CA . TYR A 1 163 ? -9.750 -11.480 -0.633 1.00 88.19 163 TYR A CA 1
ATOM 1265 C C . TYR A 1 163 ? -8.573 -11.305 0.321 1.00 88.19 163 TYR A C 1
ATOM 1267 O O . TYR A 1 163 ? -8.760 -11.205 1.539 1.00 88.19 163 TYR A O 1
ATOM 1275 N N . PRO A 1 164 ? -7.345 -11.214 -0.230 1.00 91.31 164 PRO A N 1
ATOM 1276 C CA . PRO A 1 164 ? -6.210 -10.762 0.549 1.00 91.31 164 PRO A CA 1
ATOM 1277 C C . PRO A 1 164 ? -6.484 -9.357 1.081 1.00 91.31 164 PRO A C 1
ATOM 1279 O O . PRO A 1 164 ? -7.005 -8.479 0.379 1.00 91.31 164 PRO A O 1
ATOM 1282 N N . ARG A 1 165 ? -6.191 -9.164 2.364 1.00 94.06 165 ARG A N 1
ATOM 1283 C CA . ARG A 1 165 ? -6.603 -7.970 3.101 1.00 94.06 165 ARG A CA 1
ATOM 1284 C C . ARG A 1 165 ? -5.636 -7.644 4.220 1.00 94.06 165 ARG A C 1
ATOM 1286 O O . ARG A 1 165 ? -5.026 -8.533 4.809 1.00 94.06 165 ARG A O 1
ATOM 1293 N N . PHE A 1 166 ? -5.550 -6.364 4.550 1.00 96.31 166 PHE A N 1
ATOM 1294 C CA . PHE A 1 166 ? -4.991 -5.944 5.824 1.00 96.31 166 PHE A CA 1
ATOM 1295 C C . PHE A 1 166 ? -6.099 -5.836 6.864 1.00 96.31 166 PHE A C 1
ATOM 1297 O O . PHE A 1 166 ? -7.199 -5.385 6.546 1.00 96.31 166 PHE A O 1
ATOM 1304 N N . VAL A 1 167 ? -5.808 -6.222 8.101 1.00 95.00 167 VAL A N 1
ATOM 1305 C CA . VAL A 1 167 ? -6.754 -6.151 9.216 1.00 95.00 167 VAL A CA 1
ATOM 1306 C C . VAL A 1 167 ? -6.140 -5.347 10.351 1.00 95.00 167 VAL A C 1
ATOM 1308 O O . VAL A 1 167 ? -5.009 -5.589 10.774 1.00 95.00 167 VAL A O 1
ATOM 1311 N N . VAL A 1 168 ? -6.899 -4.374 10.844 1.00 94.62 168 VAL A N 1
ATOM 1312 C CA . VAL A 1 168 ? -6.591 -3.640 12.070 1.00 94.62 168 VAL A CA 1
ATOM 1313 C C . VAL A 1 168 ? -7.632 -4.028 13.105 1.00 94.62 168 VAL A C 1
ATOM 1315 O O . VAL A 1 168 ? -8.777 -3.580 13.025 1.00 94.62 168 VAL A O 1
ATOM 1318 N N . LYS A 1 169 ? -7.219 -4.870 14.053 1.00 91.75 169 LYS A N 1
ATOM 1319 C CA . LYS A 1 169 ? -8.081 -5.354 15.134 1.00 91.75 169 LYS A CA 1
ATOM 1320 C C . LYS A 1 169 ? -8.468 -4.231 16.087 1.00 91.75 169 LYS A C 1
ATOM 1322 O O . LYS A 1 169 ? -7.670 -3.311 16.302 1.00 91.75 169 LYS A O 1
ATOM 1327 N N . ASP A 1 170 ? -9.671 -4.313 16.648 1.00 88.94 170 ASP A N 1
ATOM 1328 C CA . ASP A 1 170 ? -10.194 -3.369 17.647 1.00 88.94 170 ASP A CA 1
ATOM 1329 C C . ASP A 1 170 ? -10.069 -1.899 17.203 1.00 88.94 170 ASP A C 1
ATOM 1331 O O . ASP A 1 170 ? -9.743 -0.989 17.976 1.00 88.94 170 ASP A O 1
ATOM 1335 N N . PHE A 1 171 ? -10.299 -1.644 15.914 1.00 88.38 171 PHE A N 1
ATOM 1336 C CA . PHE A 1 171 ? -10.155 -0.316 15.327 1.00 88.38 171 PHE A CA 1
ATOM 1337 C C . PHE 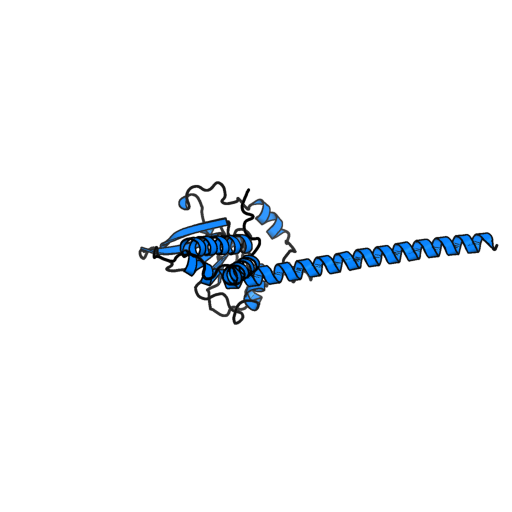A 1 171 ? -11.148 0.690 15.922 1.00 88.38 171 PHE A C 1
ATOM 1339 O O . PHE A 1 171 ? -10.814 1.874 16.094 1.00 88.38 171 PHE A O 1
ATOM 1346 N N . GLY A 1 172 ? -12.358 0.214 16.234 1.00 78.75 172 GLY A N 1
ATOM 1347 C CA . GLY A 1 172 ? -13.456 0.998 16.792 1.00 78.75 172 GLY A CA 1
ATOM 1348 C C . GLY A 1 172 ? -13.932 2.142 15.884 1.00 78.75 172 GLY A C 1
ATOM 1349 O O . GLY A 1 172 ? -13.432 2.367 14.784 1.00 78.75 172 GLY A O 1
ATOM 1350 N N . ASN A 1 173 ? -14.884 2.939 16.374 1.00 70.88 173 ASN A N 1
ATOM 1351 C CA . ASN A 1 173 ? -15.487 4.067 15.641 1.00 70.88 173 ASN A CA 1
ATOM 1352 C C . ASN A 1 173 ? -14.981 5.455 16.100 1.00 70.88 173 ASN A C 1
ATOM 1354 O O . ASN A 1 173 ? -15.559 6.488 15.766 1.00 70.88 173 ASN A O 1
ATOM 1358 N N . GLY A 1 174 ? -13.898 5.490 16.884 1.00 69.62 174 GLY A N 1
ATOM 1359 C CA . GLY A 1 174 ? -13.449 6.710 17.558 1.00 69.62 174 GLY A CA 1
ATOM 1360 C C . GLY A 1 174 ? -12.899 7.813 16.633 1.00 69.62 174 GLY A C 1
ATOM 1361 O O . GLY A 1 174 ? -12.474 7.541 15.504 1.00 69.62 174 GLY A O 1
ATOM 1362 N N . PRO A 1 175 ? -12.815 9.064 17.133 1.00 68.62 175 PRO A N 1
ATOM 1363 C CA . PRO A 1 175 ? -12.229 10.179 16.394 1.00 68.62 175 PRO A CA 1
ATOM 1364 C C . PRO A 1 175 ? -10.758 9.888 16.052 1.00 68.62 175 PRO A C 1
ATOM 1366 O O . PRO A 1 175 ? -10.053 9.232 16.817 1.00 68.62 175 PRO A O 1
ATOM 1369 N N . LYS A 1 176 ? -10.273 10.424 14.921 1.00 82.44 176 LYS A N 1
ATOM 1370 C CA . LYS A 1 176 ? -8.912 10.214 14.369 1.00 82.44 176 LYS A CA 1
ATOM 1371 C C . LYS A 1 176 ? -8.660 8.864 13.673 1.00 82.44 176 LYS A C 1
ATOM 1373 O O . LYS A 1 176 ? -7.506 8.462 13.534 1.00 82.44 176 LYS A O 1
ATOM 1378 N N . ALA A 1 177 ? -9.698 8.208 13.153 1.00 85.19 177 ALA A N 1
ATOM 1379 C CA . ALA A 1 177 ? -9.568 7.001 12.323 1.00 85.19 177 ALA A CA 1
ATOM 1380 C C . ALA A 1 177 ? -8.504 7.135 11.208 1.00 85.19 177 ALA A C 1
ATOM 1382 O O . ALA A 1 177 ? -7.648 6.266 11.054 1.00 85.19 177 ALA A O 1
ATOM 1383 N N . VAL A 1 178 ? -8.486 8.274 10.503 1.00 86.75 178 VAL A N 1
ATOM 1384 C CA . VAL A 1 178 ? -7.497 8.570 9.448 1.00 86.75 178 VAL A CA 1
ATOM 1385 C C . VAL A 1 178 ? -6.063 8.561 9.985 1.00 86.75 178 VAL A C 1
ATOM 1387 O O . VAL A 1 178 ? -5.182 7.987 9.355 1.00 86.75 178 VAL A O 1
ATOM 1390 N N . ASP A 1 179 ? -5.817 9.152 11.159 1.00 88.44 179 ASP A N 1
ATOM 1391 C CA . ASP A 1 179 ? -4.475 9.190 11.756 1.00 88.44 179 ASP A CA 1
ATOM 1392 C C . ASP A 1 179 ? -3.998 7.793 12.169 1.00 88.44 179 ASP A C 1
ATOM 1394 O O . ASP A 1 179 ? -2.821 7.471 12.003 1.00 88.44 179 ASP A O 1
ATOM 1398 N N . ARG A 1 180 ? -4.911 6.954 12.682 1.00 89.88 180 ARG A N 1
ATOM 1399 C CA . ARG A 1 180 ? -4.606 5.559 13.033 1.00 89.88 180 ARG A CA 1
ATOM 1400 C C . ARG A 1 180 ? -4.201 4.761 11.797 1.00 89.88 180 ARG A C 1
ATOM 1402 O O . ARG A 1 180 ? -3.136 4.151 11.808 1.00 89.88 180 ARG A O 1
ATOM 1409 N N . LEU A 1 181 ? -5.000 4.824 10.728 1.00 92.56 181 LEU A N 1
ATOM 1410 C CA . LEU A 1 181 ? -4.694 4.129 9.474 1.00 92.56 181 LEU A CA 1
ATOM 1411 C C . LEU A 1 181 ? -3.392 4.629 8.854 1.00 92.56 181 LEU A C 1
ATOM 1413 O O . LEU A 1 181 ? -2.548 3.823 8.480 1.00 92.56 181 LEU A O 1
ATOM 1417 N N . LEU A 1 182 ? -3.178 5.946 8.802 1.00 91.19 182 LEU A N 1
ATOM 1418 C CA . LEU A 1 182 ? -1.929 6.509 8.291 1.00 91.19 182 LEU A CA 1
ATOM 1419 C C . LEU A 1 182 ? -0.716 5.981 9.047 1.00 91.19 182 LEU A C 1
ATOM 1421 O O . LEU A 1 182 ? 0.252 5.572 8.417 1.00 91.19 182 LEU A O 1
ATOM 1425 N N . LYS A 1 183 ? -0.766 5.951 10.383 1.00 91.69 183 LYS A N 1
ATOM 1426 C CA . LYS A 1 183 ? 0.346 5.461 11.207 1.00 91.69 183 LYS A CA 1
ATOM 1427 C C . LYS A 1 183 ? 0.706 4.003 10.899 1.00 91.69 183 LYS A C 1
ATOM 1429 O O . LYS A 1 183 ? 1.883 3.657 10.967 1.00 91.69 183 LYS A O 1
ATOM 1434 N N . LEU A 1 184 ? -0.287 3.176 10.574 1.00 93.50 184 LEU A N 1
ATOM 1435 C CA . LEU A 1 184 ? -0.109 1.756 10.268 1.00 93.50 184 LEU A CA 1
ATOM 1436 C C . LEU A 1 184 ? 0.329 1.516 8.817 1.00 93.50 184 LEU A C 1
ATOM 1438 O O . LEU A 1 184 ? 1.211 0.699 8.574 1.00 93.50 184 LEU A O 1
ATOM 1442 N N . LEU A 1 185 ? -0.248 2.245 7.859 1.00 93.56 185 LEU A N 1
ATOM 1443 C CA . LEU A 1 185 ? -0.017 2.024 6.428 1.00 93.56 185 LEU A CA 1
ATOM 1444 C C . LEU A 1 185 ? 1.231 2.738 5.894 1.00 93.56 185 LEU A C 1
ATOM 1446 O O . LEU A 1 185 ? 1.831 2.254 4.935 1.00 93.56 185 LEU A O 1
ATOM 1450 N N . LEU A 1 186 ? 1.643 3.871 6.484 1.00 90.81 186 LEU A N 1
ATOM 1451 C CA . LEU A 1 186 ? 2.780 4.656 5.978 1.00 90.81 186 LEU A CA 1
ATOM 1452 C C . LEU A 1 186 ? 4.074 3.843 5.833 1.00 90.81 186 LEU A C 1
ATOM 1454 O O . LEU A 1 186 ? 4.712 3.981 4.790 1.00 90.81 186 LEU A O 1
ATOM 1458 N N . PRO A 1 187 ? 4.498 3.043 6.837 1.00 91.25 187 PRO A N 1
ATOM 1459 C CA . PRO A 1 187 ? 5.745 2.290 6.744 1.00 91.25 187 PRO A 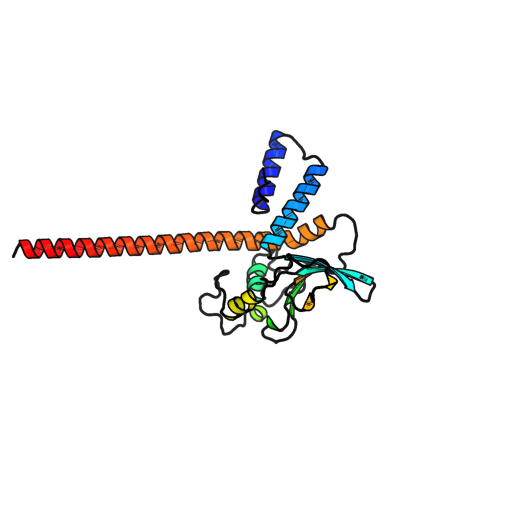CA 1
ATOM 1460 C C . PRO A 1 187 ? 5.765 1.353 5.534 1.00 91.25 187 PRO A C 1
ATOM 1462 O O . PRO A 1 187 ? 6.711 1.388 4.752 1.00 91.25 187 PRO A O 1
ATOM 1465 N N . ALA A 1 188 ? 4.687 0.590 5.334 1.00 91.44 188 ALA A N 1
ATOM 1466 C CA . ALA A 1 188 ? 4.557 -0.317 4.199 1.00 91.44 188 ALA A CA 1
ATOM 1467 C C . ALA A 1 188 ? 4.451 0.439 2.870 1.00 91.44 188 ALA A C 1
ATOM 1469 O O . ALA A 1 188 ? 5.162 0.119 1.924 1.00 91.44 188 ALA A O 1
ATOM 1470 N N . ALA A 1 189 ? 3.631 1.492 2.801 1.00 90.81 189 ALA A N 1
ATOM 1471 C CA . ALA A 1 189 ? 3.483 2.286 1.583 1.00 90.81 189 ALA A CA 1
ATOM 1472 C C . ALA A 1 189 ? 4.803 2.952 1.158 1.00 90.81 189 ALA A C 1
ATOM 1474 O O . ALA A 1 189 ? 5.080 3.062 -0.035 1.00 90.81 189 ALA A O 1
ATOM 1475 N N . LYS A 1 190 ? 5.622 3.381 2.125 1.00 88.81 190 LYS A N 1
ATOM 1476 C CA . LYS A 1 190 ? 6.955 3.932 1.871 1.00 88.81 190 LYS A CA 1
ATOM 1477 C C . LYS A 1 190 ? 7.914 2.861 1.348 1.00 88.81 190 LYS A C 1
ATOM 1479 O O . LYS A 1 190 ? 8.558 3.104 0.335 1.00 88.81 190 LYS A O 1
ATOM 1484 N N . ALA A 1 191 ? 7.965 1.692 1.986 1.00 89.25 191 ALA A N 1
ATOM 1485 C CA . ALA A 1 191 ? 8.803 0.582 1.532 1.00 89.25 191 ALA A CA 1
ATOM 1486 C C . ALA A 1 191 ? 8.456 0.151 0.095 1.00 89.25 191 ALA A C 1
ATOM 1488 O O . ALA A 1 191 ? 9.343 0.028 -0.745 1.00 89.25 191 ALA A O 1
ATOM 1489 N N . VAL A 1 192 ? 7.161 0.023 -0.218 1.00 88.44 192 VAL A N 1
ATOM 1490 C CA . VAL A 1 192 ? 6.689 -0.286 -1.579 1.00 88.44 192 VAL A CA 1
ATOM 1491 C C . VAL A 1 192 ? 7.075 0.812 -2.569 1.00 88.44 192 VAL A C 1
ATOM 1493 O O . VAL A 1 192 ? 7.507 0.513 -3.676 1.00 88.44 192 VAL A O 1
ATOM 1496 N N . PHE A 1 193 ? 6.943 2.087 -2.189 1.00 87.25 193 PHE A N 1
ATOM 1497 C CA . PHE A 1 193 ? 7.360 3.202 -3.042 1.00 87.25 193 PHE A CA 1
ATOM 1498 C C . PHE A 1 193 ? 8.854 3.137 -3.385 1.00 87.25 193 PHE A C 1
ATOM 1500 O O . PHE A 1 193 ? 9.218 3.276 -4.549 1.00 87.25 193 PHE A O 1
ATOM 1507 N N . GLU A 1 194 ? 9.703 2.928 -2.381 1.00 86.06 194 GLU A N 1
ATOM 1508 C CA . GLU A 1 194 ? 11.156 2.878 -2.559 1.00 86.06 194 GLU A CA 1
ATOM 1509 C C . GLU A 1 194 ? 11.573 1.689 -3.429 1.00 86.06 194 GLU A C 1
ATOM 1511 O O . GLU A 1 194 ? 12.385 1.863 -4.335 1.00 86.06 194 GLU A O 1
ATOM 1516 N N . LYS A 1 195 ? 10.961 0.516 -3.224 1.00 84.25 195 LYS A N 1
ATOM 1517 C CA . LYS A 1 195 ? 11.204 -0.672 -4.052 1.00 84.25 195 LYS A CA 1
ATOM 1518 C C . LYS A 1 195 ? 10.786 -0.449 -5.511 1.00 84.25 195 LYS A C 1
ATOM 1520 O O . LYS A 1 195 ? 11.577 -0.691 -6.413 1.00 84.25 195 LYS A O 1
ATOM 1525 N N . GLN A 1 196 ? 9.606 0.127 -5.745 1.00 83.81 196 GLN A N 1
ATOM 1526 C CA . GLN A 1 196 ? 9.131 0.425 -7.102 1.00 83.81 196 GLN A CA 1
ATOM 1527 C C . GLN A 1 196 ? 10.012 1.439 -7.847 1.00 83.81 196 GLN A C 1
ATOM 1529 O O . GLN A 1 196 ? 10.212 1.304 -9.052 1.00 83.81 196 GLN A O 1
ATOM 1534 N N . GLU A 1 197 ? 10.552 2.459 -7.170 1.00 84.25 197 GLU A N 1
ATOM 1535 C CA . GLU A 1 197 ? 11.491 3.380 -7.826 1.00 84.25 197 GLU A CA 1
ATOM 1536 C C . GLU A 1 197 ? 12.849 2.710 -8.110 1.00 84.25 197 GLU A C 1
ATOM 1538 O O . GLU A 1 197 ? 13.408 2.933 -9.183 1.00 84.25 197 GLU A O 1
ATOM 1543 N N . GLN A 1 198 ? 13.341 1.829 -7.228 1.00 83.75 198 GLN A N 1
ATOM 1544 C CA . GLN A 1 198 ? 14.555 1.036 -7.486 1.00 83.75 198 GLN A CA 1
ATOM 1545 C C . GLN A 1 198 ? 14.397 0.110 -8.700 1.00 83.75 198 GLN A C 1
ATOM 1547 O O . GLN A 1 198 ? 15.286 0.045 -9.554 1.00 83.75 198 GLN A O 1
ATOM 1552 N N . ASP A 1 199 ? 13.264 -0.580 -8.805 1.00 79.12 199 ASP A N 1
ATOM 1553 C CA . ASP A 1 199 ? 13.007 -1.520 -9.897 1.00 79.12 199 ASP A CA 1
ATOM 1554 C C . ASP A 1 199 ? 12.830 -0.773 -11.231 1.00 79.12 199 ASP A C 1
ATOM 1556 O O . ASP A 1 199 ? 13.401 -1.159 -12.252 1.00 79.12 199 ASP A O 1
ATOM 1560 N N . LYS A 1 200 ? 12.155 0.382 -11.217 1.00 82.81 200 LYS A N 1
ATOM 1561 C CA . LYS A 1 200 ? 12.032 1.282 -12.377 1.00 82.81 200 LYS A CA 1
ATOM 1562 C C . LYS A 1 200 ? 13.383 1.794 -12.873 1.00 82.81 200 LYS A C 1
ATOM 1564 O O . LYS A 1 200 ? 13.594 1.885 -14.084 1.00 82.81 200 LYS A O 1
ATOM 1569 N N . ASP A 1 201 ? 14.289 2.155 -11.971 1.00 80.44 201 ASP A N 1
ATOM 1570 C CA . ASP A 1 201 ? 15.625 2.608 -12.356 1.00 80.44 201 ASP A CA 1
ATOM 1571 C C . ASP A 1 201 ? 16.480 1.449 -12.887 1.00 80.44 201 ASP A C 1
ATOM 1573 O O . ASP A 1 201 ? 17.160 1.607 -13.904 1.00 80.44 201 ASP A O 1
ATOM 1577 N N . THR A 1 202 ? 16.357 0.258 -12.298 1.00 79.31 202 THR A N 1
ATOM 1578 C CA . THR A 1 202 ? 17.004 -0.969 -12.792 1.00 79.31 202 THR A CA 1
ATOM 1579 C C . THR A 1 202 ? 16.508 -1.342 -14.194 1.00 79.31 202 THR A C 1
ATOM 1581 O O . THR A 1 202 ? 17.315 -1.608 -15.088 1.00 79.31 202 THR A O 1
ATOM 1584 N N . ALA A 1 203 ? 15.197 -1.269 -14.441 1.00 75.94 203 ALA A N 1
ATOM 1585 C CA . ALA A 1 203 ? 14.594 -1.534 -15.747 1.00 75.94 203 ALA A CA 1
ATOM 1586 C C . ALA A 1 203 ? 15.067 -0.543 -16.828 1.00 75.94 203 ALA A C 1
ATOM 1588 O O . ALA A 1 203 ? 15.368 -0.942 -17.960 1.00 75.94 203 ALA A O 1
ATOM 1589 N N . LYS A 1 204 ? 15.201 0.747 -16.485 1.00 81.38 204 LYS A N 1
ATOM 1590 C CA . LYS A 1 204 ? 15.783 1.751 -17.392 1.00 81.38 204 LYS A CA 1
ATOM 1591 C C . LYS A 1 204 ? 17.236 1.428 -17.728 1.00 81.38 204 LYS A C 1
ATOM 1593 O O . LYS A 1 204 ? 17.592 1.428 -18.901 1.00 81.38 204 LYS A O 1
ATOM 1598 N N . MET A 1 205 ? 18.059 1.095 -16.729 1.00 77.56 205 MET A N 1
ATOM 1599 C CA . MET A 1 205 ? 19.464 0.734 -16.959 1.00 77.56 205 MET A CA 1
ATOM 1600 C C . MET A 1 205 ? 19.603 -0.514 -17.838 1.00 77.56 205 MET A C 1
ATOM 1602 O O . MET A 1 205 ? 20.458 -0.551 -18.725 1.00 77.56 205 MET A O 1
ATOM 1606 N N . ALA A 1 206 ? 18.754 -1.524 -17.629 1.00 77.00 206 ALA A N 1
ATOM 1607 C CA . ALA A 1 206 ? 18.727 -2.729 -18.452 1.00 77.00 206 ALA A CA 1
ATOM 1608 C C . ALA A 1 206 ? 18.352 -2.418 -19.912 1.00 77.00 206 ALA A C 1
ATOM 1610 O O . ALA A 1 206 ? 19.001 -2.916 -20.837 1.00 77.00 206 ALA A O 1
ATOM 1611 N N . THR A 1 207 ? 17.360 -1.548 -20.117 1.00 80.25 207 THR A N 1
ATOM 1612 C CA . THR A 1 207 ? 16.942 -1.085 -21.451 1.00 80.25 207 THR A CA 1
ATOM 1613 C C . THR A 1 207 ? 18.067 -0.313 -22.141 1.00 80.25 207 THR A C 1
ATOM 1615 O O . THR A 1 207 ? 18.463 -0.666 -23.250 1.00 80.25 207 THR A O 1
ATOM 1618 N N . ASP A 1 208 ? 18.681 0.647 -21.446 1.00 80.00 208 ASP A N 1
ATOM 1619 C CA . ASP A 1 208 ? 19.801 1.435 -21.968 1.00 80.00 208 ASP A CA 1
ATOM 1620 C C . ASP A 1 208 ? 21.007 0.556 -22.340 1.00 80.00 208 ASP A C 1
ATOM 1622 O O . ASP A 1 208 ? 21.698 0.801 -23.334 1.00 80.00 208 ASP A O 1
ATOM 1626 N N . LEU A 1 209 ? 21.293 -0.484 -21.549 1.00 80.50 209 LEU A N 1
ATOM 1627 C CA . LEU A 1 209 ? 22.350 -1.451 -21.850 1.00 80.50 209 LEU A CA 1
ATOM 1628 C C . LEU A 1 209 ? 22.024 -2.292 -23.083 1.00 80.50 209 LEU A C 1
ATOM 1630 O O . LEU A 1 209 ? 22.928 -2.563 -23.881 1.00 80.50 209 LEU A O 1
ATOM 1634 N N . ARG A 1 210 ? 20.762 -2.699 -23.258 1.00 79.12 210 ARG A N 1
ATOM 1635 C CA . ARG A 1 210 ? 20.315 -3.429 -24.449 1.00 79.12 210 ARG A CA 1
ATOM 1636 C C . ARG A 1 210 ? 20.468 -2.568 -25.699 1.00 79.12 210 ARG A C 1
ATOM 1638 O O . ARG A 1 210 ? 21.110 -3.004 -26.653 1.00 79.12 210 ARG A O 1
ATOM 1645 N N . ASP A 1 211 ? 20.010 -1.324 -25.644 1.00 83.62 211 ASP A N 1
ATOM 1646 C CA . ASP A 1 211 ? 20.098 -0.380 -26.759 1.00 83.62 211 ASP A CA 1
ATOM 1647 C C . ASP A 1 211 ? 21.560 -0.066 -27.120 1.00 83.62 211 ASP A C 1
ATOM 1649 O O . ASP A 1 211 ? 21.932 -0.028 -28.297 1.00 83.62 211 ASP A O 1
ATOM 1653 N N . LYS A 1 212 ? 22.445 0.062 -26.118 1.00 83.31 212 LYS A N 1
ATOM 1654 C CA . LYS A 1 212 ? 23.896 0.205 -26.339 1.00 83.31 212 LYS A CA 1
ATOM 1655 C C . LYS A 1 212 ? 24.512 -1.036 -26.987 1.00 83.31 212 LYS A C 1
ATOM 1657 O O . LYS A 1 212 ? 25.320 -0.894 -27.908 1.00 83.31 212 LYS A O 1
ATOM 1662 N N . LYS A 1 213 ? 24.146 -2.244 -26.541 1.00 80.38 213 LYS A N 1
ATOM 1663 C CA . LYS A 1 213 ? 24.616 -3.504 -27.145 1.00 80.38 213 LYS A CA 1
ATOM 1664 C C . LYS A 1 213 ? 24.163 -3.619 -28.601 1.00 80.38 213 LYS A C 1
ATOM 1666 O O . LYS A 1 213 ? 24.978 -3.954 -29.461 1.00 80.38 213 LYS A O 1
ATOM 1671 N N . GLU A 1 214 ? 22.915 -3.267 -28.900 1.00 84.00 214 GLU A N 1
ATOM 1672 C CA . GLU A 1 214 ? 22.392 -3.241 -30.269 1.00 84.00 214 GLU A CA 1
ATOM 1673 C C . GLU A 1 214 ? 23.096 -2.198 -31.146 1.00 84.00 214 GLU A C 1
ATOM 1675 O O . GLU A 1 214 ? 23.449 -2.489 -32.291 1.00 84.00 214 GLU A O 1
ATOM 1680 N N . ALA A 1 215 ? 23.367 -1.000 -30.620 1.00 84.38 215 ALA A N 1
ATOM 1681 C CA . ALA A 1 215 ? 24.088 0.044 -31.343 1.00 84.38 215 ALA A CA 1
ATOM 1682 C C . ALA A 1 215 ? 25.536 -0.362 -31.670 1.00 84.38 215 ALA A C 1
ATOM 1684 O O . ALA A 1 215 ? 26.006 -0.131 -32.787 1.00 84.38 215 ALA A O 1
ATOM 1685 N N . ILE A 1 216 ? 26.239 -1.006 -30.730 1.00 85.38 216 ILE A N 1
ATOM 1686 C CA . ILE A 1 216 ? 27.590 -1.540 -30.959 1.00 85.38 216 ILE A CA 1
ATOM 1687 C C . ILE A 1 216 ? 27.554 -2.667 -31.995 1.00 85.38 216 ILE A C 1
ATOM 1689 O O . ILE A 1 216 ? 28.388 -2.679 -32.898 1.00 85.38 216 ILE A O 1
ATOM 1693 N N . ALA A 1 217 ? 26.581 -3.579 -31.918 1.00 85.69 217 ALA A N 1
ATOM 1694 C CA . ALA A 1 217 ? 26.429 -4.658 -32.892 1.00 85.69 217 ALA A CA 1
ATOM 1695 C C . ALA A 1 217 ? 26.140 -4.124 -34.306 1.00 85.69 217 ALA A C 1
ATOM 1697 O O . ALA A 1 217 ? 26.743 -4.591 -35.271 1.00 85.69 217 ALA A O 1
ATOM 1698 N N . LYS A 1 218 ? 25.279 -3.105 -34.440 1.00 86.38 218 LYS A N 1
ATOM 1699 C CA . LYS A 1 218 ? 25.021 -2.425 -35.722 1.00 86.38 218 LYS A CA 1
ATOM 1700 C C . LYS A 1 218 ? 26.272 -1.727 -36.258 1.00 86.38 218 LYS A C 1
ATOM 1702 O O . LYS A 1 218 ? 26.555 -1.848 -37.445 1.00 86.38 218 LYS A O 1
ATOM 1707 N N . ARG A 1 219 ? 27.043 -1.046 -35.399 1.00 83.56 219 ARG A N 1
ATOM 1708 C CA . ARG A 1 219 ? 28.318 -0.421 -35.793 1.00 83.56 219 ARG A CA 1
ATOM 1709 C C . ARG A 1 219 ? 29.350 -1.450 -36.244 1.00 83.56 219 ARG A C 1
ATOM 1711 O O . ARG A 1 219 ? 29.953 -1.241 -37.287 1.00 83.56 219 ARG A O 1
ATOM 1718 N N . ARG A 1 220 ? 29.508 -2.563 -35.519 1.00 83.50 220 ARG A N 1
ATOM 1719 C CA . ARG A 1 220 ? 30.408 -3.660 -35.913 1.00 83.50 220 ARG A CA 1
ATOM 1720 C C . ARG A 1 220 ? 30.016 -4.249 -37.263 1.00 83.50 220 ARG A C 1
ATOM 1722 O O . ARG A 1 220 ? 30.856 -4.293 -38.147 1.00 83.50 220 ARG A O 1
ATOM 1729 N N . LYS A 1 221 ? 28.734 -4.578 -37.460 1.00 85.25 221 LYS A N 1
ATOM 1730 C CA . LYS A 1 221 ? 28.239 -5.080 -38.751 1.00 85.25 221 LYS A CA 1
ATOM 1731 C C . LYS A 1 221 ? 28.474 -4.093 -39.893 1.00 85.25 221 LYS A C 1
ATOM 1733 O O . LYS A 1 221 ? 28.879 -4.506 -40.969 1.00 85.25 221 LYS A O 1
ATOM 1738 N N . ALA A 1 222 ? 28.235 -2.798 -39.676 1.00 83.75 222 ALA A N 1
ATOM 1739 C CA . ALA A 1 222 ? 28.481 -1.774 -40.694 1.00 83.75 222 ALA A CA 1
ATOM 1740 C C . ALA A 1 222 ? 29.975 -1.622 -41.023 1.00 83.75 222 ALA A C 1
ATOM 1742 O O . ALA A 1 222 ? 30.329 -1.407 -42.179 1.00 83.75 222 ALA A O 1
ATOM 1743 N N . GLN A 1 223 ? 30.841 -1.751 -40.016 1.00 83.88 223 GLN A N 1
ATOM 1744 C CA . GLN A 1 223 ? 32.289 -1.684 -40.177 1.00 83.88 223 GLN A CA 1
ATOM 1745 C C . GLN A 1 223 ? 32.826 -2.915 -40.922 1.00 83.88 223 GLN A C 1
ATOM 1747 O O . GLN A 1 223 ? 33.554 -2.752 -41.891 1.00 83.88 223 GLN A O 1
ATOM 1752 N N . GLU A 1 224 ? 32.366 -4.119 -40.570 1.00 83.94 224 GLU A N 1
ATOM 1753 C CA . GLU A 1 224 ? 32.679 -5.365 -41.288 1.00 83.94 224 GLU A CA 1
ATOM 1754 C C . GLU A 1 224 ? 32.247 -5.303 -42.761 1.00 83.94 224 GLU A C 1
ATOM 1756 O O . GLU A 1 224 ? 32.998 -5.707 -43.645 1.00 83.94 224 GLU A O 1
ATOM 1761 N N . LEU A 1 225 ? 31.063 -4.748 -43.047 1.00 84.06 225 LEU A N 1
ATOM 1762 C CA . LEU A 1 225 ? 30.567 -4.587 -44.418 1.00 84.06 225 LEU A CA 1
ATOM 1763 C C . LEU A 1 225 ? 31.407 -3.580 -45.221 1.00 84.06 225 LEU A C 1
ATOM 1765 O O . LEU A 1 225 ? 31.684 -3.802 -46.398 1.00 84.06 225 LEU A O 1
ATOM 1769 N N . ALA A 1 226 ? 31.824 -2.482 -44.586 1.00 82.00 226 ALA A N 1
ATOM 1770 C CA . ALA A 1 226 ? 32.691 -1.482 -45.203 1.00 82.00 226 ALA A CA 1
ATOM 1771 C C . ALA A 1 226 ? 34.106 -2.026 -45.467 1.00 82.00 226 ALA A C 1
ATOM 1773 O O . ALA A 1 226 ? 34.688 -1.737 -46.514 1.00 82.00 226 ALA A O 1
ATOM 1774 N N . ASP A 1 227 ? 34.644 -2.831 -44.550 1.00 80.56 227 ASP A N 1
ATOM 1775 C CA . ASP A 1 227 ? 35.955 -3.463 -44.699 1.00 80.56 227 ASP A CA 1
ATOM 1776 C C . ASP A 1 227 ? 35.936 -4.524 -45.813 1.00 80.56 227 ASP A C 1
ATOM 1778 O O . ASP A 1 227 ? 36.830 -4.526 -46.658 1.00 80.56 227 ASP A O 1
ATOM 1782 N N . GLN A 1 228 ? 34.873 -5.334 -45.911 1.00 79.44 228 GLN A N 1
ATOM 1783 C CA . GLN A 1 228 ? 34.673 -6.279 -47.022 1.00 79.44 228 GLN A CA 1
ATOM 1784 C C . GLN A 1 228 ? 34.579 -5.575 -48.382 1.00 79.44 228 GLN A C 1
ATOM 1786 O O . GLN A 1 228 ? 35.193 -6.018 -49.352 1.00 79.44 228 GLN A O 1
ATOM 1791 N N . GLN A 1 229 ? 33.853 -4.455 -48.466 1.00 75.88 229 GLN A N 1
ATOM 1792 C CA . GLN A 1 229 ? 33.765 -3.666 -49.702 1.00 75.88 229 GLN A CA 1
ATOM 1793 C C . GLN A 1 229 ? 35.107 -3.048 -50.102 1.00 75.88 229 GLN A C 1
ATOM 1795 O O . GLN A 1 229 ? 35.417 -2.979 -51.289 1.00 75.88 229 GLN A O 1
ATOM 1800 N N . ARG A 1 230 ? 35.918 -2.606 -49.132 1.00 74.31 230 ARG A N 1
ATOM 1801 C CA . ARG A 1 230 ? 37.269 -2.095 -49.405 1.00 74.31 230 ARG A CA 1
ATOM 1802 C C . ARG A 1 230 ? 38.212 -3.186 -49.887 1.00 74.31 230 ARG A C 1
ATOM 1804 O O . ARG A 1 230 ? 38.987 -2.921 -50.797 1.00 74.31 230 ARG A O 1
ATOM 1811 N N . GLN A 1 231 ? 38.136 -4.381 -49.307 1.00 72.12 231 GLN A N 1
ATOM 1812 C CA . GLN A 1 231 ? 38.926 -5.529 -49.751 1.00 72.12 231 GLN A CA 1
ATOM 1813 C C . GLN A 1 231 ? 38.576 -5.923 -51.189 1.00 72.12 231 GLN A C 1
ATOM 1815 O O . GLN A 1 231 ? 39.470 -6.067 -52.010 1.00 72.12 231 GLN A O 1
ATOM 1820 N N . PHE A 1 232 ? 37.285 -5.966 -51.523 1.00 69.75 232 PHE A N 1
ATOM 1821 C CA . PHE A 1 232 ? 36.813 -6.283 -52.875 1.00 69.75 232 PHE A CA 1
ATOM 1822 C C . PHE A 1 232 ? 37.204 -5.244 -53.945 1.00 69.75 232 PHE A C 1
ATOM 1824 O O . PHE A 1 232 ? 37.183 -5.548 -55.128 1.00 69.75 232 PHE A O 1
ATOM 1831 N N . LEU A 1 233 ? 37.524 -4.007 -53.552 1.00 66.31 233 LEU A N 1
ATOM 1832 C CA . LEU A 1 233 ? 37.978 -2.947 -54.464 1.00 66.31 233 LEU A CA 1
ATOM 1833 C C . LEU A 1 233 ? 39.507 -2.894 -54.630 1.00 66.31 233 LEU A C 1
ATOM 1835 O O . LEU A 1 233 ? 39.987 -2.112 -55.451 1.00 66.31 233 LEU A O 1
ATOM 1839 N N . MET A 1 234 ? 40.264 -3.646 -53.823 1.00 59.47 234 MET A N 1
ATOM 1840 C CA . MET A 1 234 ? 41.729 -3.725 -53.908 1.00 59.47 234 MET A CA 1
ATOM 1841 C C . MET A 1 234 ? 42.243 -5.009 -54.576 1.00 59.47 234 MET A C 1
ATOM 1843 O O . MET A 1 234 ? 43.427 -5.050 -54.910 1.00 59.47 234 MET A O 1
ATOM 1847 N N . ASP A 1 235 ? 41.373 -6.002 -54.771 1.00 51.22 235 ASP A N 1
ATOM 1848 C CA . ASP A 1 235 ? 41.599 -7.185 -55.616 1.00 51.22 235 ASP A CA 1
ATOM 1849 C C . ASP A 1 235 ? 41.104 -6.934 -57.054 1.00 51.22 235 ASP A C 1
ATOM 1851 O O . ASP A 1 235 ? 41.752 -7.443 -58.000 1.00 51.22 235 ASP A O 1
#

pLDDT: mean 79.3, std 13.65, range [29.92, 96.31]

Mean predicted aligned error: 11.01 Å

Organism: NCBI:txid1486917

Sequence (235 aa):
TKARLAENTSSLVDLTNSWKQNHGPLPPSLQVRLKTLHLHACTRRLGIDLVGLVENEDGTFDC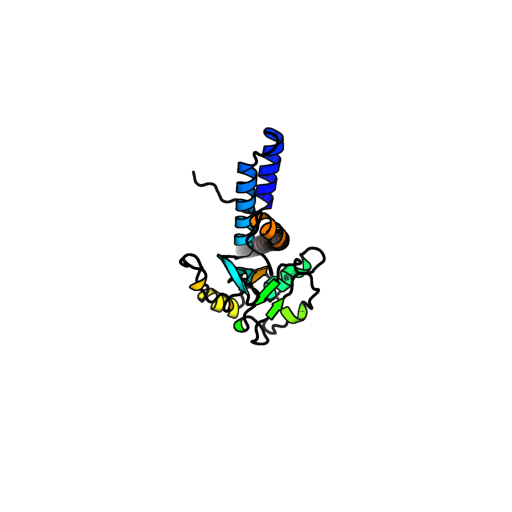ALRSPGLRPRHWAMIIPLLPRGVPTKGLDAVFPGRLTLSGDDQQVVGGTKIDLKALLEDPSMNEDADNWDALDQEEIEAMKEISSAYQIKKFEDVDIEQYPRFVVKDFGNGPKAVDRLLKLLLPAAKAVFEKQEQDKDTAKMATDLRDKKEAIAKRRKAQELADQQRQFLMD